Protein AF-0000000080333423 (afdb_homodimer)

Nearest PDB structures (foldseek):
  5wz4-assembly1_B  TM=6.777E-01  e=4.674E-03  Mycobacterium tuberculosis H37Rv
  5wyk-assembly1_U4  TM=6.185E-01  e=6.427E-03  Saccharomyces cerevisiae S288C
  6zqc-assembly1_UX  TM=6.103E-01  e=1.140E-02  Saccharomyces cerevisiae S288C
  4nes-assembly1_A-2  TM=4.088E-01  e=1.354E+00  Methanocaldococcus jannaschii DSM 2661
  4neq-assembly1_A-2  TM=3.600E-01  e=1.270E+00  Methanocaldococcus jannaschii DSM 2661

pLDDT: mean 96.07, std 3.14, range [72.75, 98.81]

Foldseek 3Di:
DEEEEALQLLLCVVVPQPLSVVLLVCLQPPPPRAYEYEPQRLVVNCVVPPPSNVVQVPRPRYHYDYCDDVLVVQQVVDDDRRVSSRLVQQAADPVRNPGHEYEHCCCVVCPPPPHHYDHSHD/DEEEEALQLLLCVVVPQPLSVVLLVCLQPPPPRAYEYEPQRLVVNCVVPPPSNVVQVPRPRYHYDYCDDVLVVQQVVDDDRRVSSRLVQQAADPVRNPGHEYEHQCCVVCPPPPHHYDHSHD

Solvent-accessible surface area (backbone atoms only — not comparable to full-atom values): 12490 Å² total; per-residue (Å²): 90,43,34,32,40,31,29,52,26,50,45,36,39,74,72,61,30,64,57,42,48,50,51,50,51,43,22,56,73,36,87,66,36,42,34,32,35,31,28,50,13,35,24,53,20,18,58,76,42,76,62,42,41,63,53,51,66,68,36,73,49,46,44,75,37,58,36,34,69,74,54,28,61,64,26,28,82,49,91,53,56,32,68,34,44,39,54,59,67,26,46,58,38,92,94,37,68,86,26,27,31,35,32,24,46,53,61,73,78,51,61,94,47,100,64,52,75,43,74,42,52,125,89,46,33,32,40,30,29,52,26,50,43,37,39,74,71,64,30,63,54,42,47,49,52,51,49,43,24,54,73,36,86,66,34,42,35,32,35,31,28,49,12,36,23,52,21,17,58,75,41,79,60,41,40,64,52,51,67,67,36,73,49,46,44,74,37,58,36,34,68,73,55,27,61,64,26,28,81,48,92,50,55,32,68,33,44,39,54,60,66,26,46,58,39,90,94,36,68,87,25,28,33,36,31,23,44,54,60,74,79,49,61,94,49,100,65,52,75,42,73,42,51,125

Structure (mmCIF, N/CA/C/O backbone):
data_AF-0000000080333423-model_v1
#
loop_
_entity.id
_entity.type
_entity.pdbx_description
1 polymer 'Uncharacterized protein'
#
loop_
_atom_site.group_PDB
_atom_site.id
_atom_site.type_symbol
_atom_site.label_atom_id
_atom_site.label_alt_id
_atom_site.label_comp_id
_atom_site.label_asym_id
_atom_site.label_entity_id
_atom_site.label_seq_id
_atom_site.pdbx_PDB_ins_code
_atom_site.Cartn_x
_atom_site.Cartn_y
_atom_site.Cartn_z
_atom_site.occupancy
_atom_site.B_iso_or_equiv
_atom_site.auth_seq_id
_atom_site.auth_comp_id
_atom_site.auth_asym_id
_atom_site.auth_atom_id
_atom_site.pdbx_PDB_model_num
ATOM 1 N N . MET A 1 1 ? -9.273 -23.156 -0.075 1 94.94 1 MET A N 1
ATOM 2 C CA . MET A 1 1 ? -7.867 -22.938 0.233 1 94.94 1 MET A CA 1
ATOM 3 C C . MET A 1 1 ? -7.422 -21.547 -0.206 1 94.94 1 MET A C 1
ATOM 5 O O . MET A 1 1 ? -7.754 -21.094 -1.305 1 94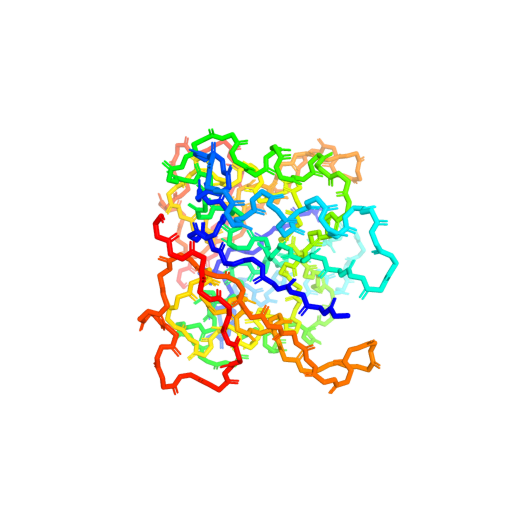.94 1 MET A O 1
ATOM 9 N N . HIS A 1 2 ? -6.863 -20.828 0.657 1 97.62 2 HIS A N 1
ATOM 10 C CA . HIS A 1 2 ? -6.438 -19.453 0.42 1 97.62 2 HIS A CA 1
ATOM 11 C C . HIS A 1 2 ? -4.918 -19.344 0.415 1 97.62 2 HIS A C 1
ATOM 13 O O . HIS A 1 2 ? -4.254 -19.812 1.345 1 97.62 2 HIS A O 1
ATOM 19 N N . PHE A 1 3 ? -4.332 -18.672 -0.651 1 98.44 3 PHE A N 1
ATOM 20 C CA . PHE A 1 3 ? -2.895 -18.469 -0.773 1 98.44 3 PHE A CA 1
ATOM 21 C C . PHE A 1 3 ? -2.562 -17 -1.001 1 98.44 3 PHE A C 1
ATOM 23 O O . PHE A 1 3 ? -3.264 -16.312 -1.742 1 98.44 3 PHE A O 1
ATOM 30 N N . VAL A 1 4 ? -1.514 -16.578 -0.417 1 98.75 4 VAL A N 1
ATOM 31 C CA . VAL A 1 4 ? -0.955 -15.258 -0.67 1 98.75 4 VAL A CA 1
ATOM 32 C C . VAL A 1 4 ? 0.41 -15.391 -1.342 1 98.75 4 VAL A C 1
ATOM 34 O O . VAL A 1 4 ? 1.302 -16.062 -0.819 1 98.75 4 VAL A O 1
ATOM 37 N N . LEU A 1 5 ? 0.541 -14.828 -2.498 1 98.56 5 LEU A N 1
ATOM 38 C CA . LEU A 1 5 ? 1.822 -14.836 -3.197 1 98.56 5 LEU A CA 1
ATOM 39 C C . LEU A 1 5 ? 2.746 -13.75 -2.652 1 98.56 5 LEU A C 1
ATOM 41 O O . LEU A 1 5 ? 2.377 -12.578 -2.621 1 98.56 5 LEU A O 1
ATOM 45 N N . ASP A 1 6 ? 3.928 -14.188 -2.158 1 98.5 6 ASP A N 1
ATOM 46 C CA . ASP A 1 6 ? 4.91 -13.141 -1.886 1 98.5 6 ASP A CA 1
ATOM 47 C C . ASP A 1 6 ? 5.641 -12.727 -3.162 1 98.5 6 ASP A C 1
ATOM 49 O O . ASP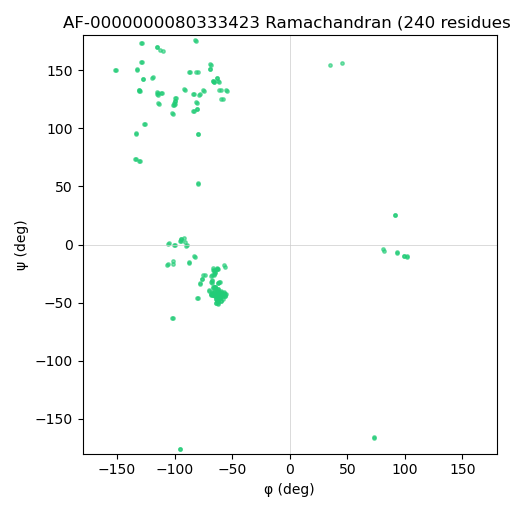 A 1 6 ? 5.387 -13.281 -4.234 1 98.5 6 ASP A O 1
ATOM 53 N N . GLU A 1 7 ? 6.48 -11.727 -3.047 1 98 7 GLU A N 1
ATOM 54 C CA . GLU A 1 7 ? 7.102 -11.148 -4.234 1 98 7 GLU A CA 1
ATOM 55 C C . GLU A 1 7 ? 7.965 -12.172 -4.961 1 98 7 GLU A C 1
ATOM 57 O O . GLU A 1 7 ? 8.055 -12.156 -6.191 1 98 7 GLU A O 1
ATOM 62 N N . THR A 1 8 ? 8.586 -13.086 -4.246 1 97.75 8 THR A N 1
ATOM 63 C CA . THR A 1 8 ? 9.445 -14.07 -4.895 1 97.75 8 THR A CA 1
ATOM 64 C C . THR A 1 8 ? 8.617 -15.062 -5.703 1 97.75 8 THR A C 1
ATOM 66 O O . THR A 1 8 ? 9.031 -15.5 -6.781 1 97.75 8 THR A O 1
ATOM 69 N N . ALA A 1 9 ? 7.492 -15.445 -5.168 1 98.12 9 ALA A N 1
ATOM 70 C CA . ALA A 1 9 ? 6.574 -16.297 -5.914 1 98.12 9 ALA A CA 1
ATOM 71 C C . ALA A 1 9 ? 6.098 -15.617 -7.191 1 98.12 9 ALA A C 1
ATOM 73 O O . ALA A 1 9 ? 5.984 -16.25 -8.242 1 98.12 9 ALA A O 1
ATOM 74 N N . MET A 1 10 ? 5.809 -14.406 -7.105 1 97.56 10 MET A N 1
ATOM 75 C CA . MET A 1 10 ? 5.328 -13.641 -8.258 1 97.56 10 MET A CA 1
ATOM 76 C C . MET A 1 10 ? 6.387 -13.586 -9.352 1 97.56 10 MET A C 1
ATOM 78 O O . MET A 1 10 ? 6.07 -13.758 -10.531 1 97.56 10 MET A O 1
ATOM 82 N N . VAL A 1 11 ? 7.633 -13.344 -8.953 1 97.06 11 VAL A N 1
ATOM 83 C CA . VAL A 1 11 ? 8.734 -13.312 -9.906 1 97.06 11 VAL A CA 1
ATOM 84 C C . VAL A 1 11 ? 8.93 -14.703 -10.516 1 97.06 11 VAL A C 1
ATOM 86 O O . VAL A 1 11 ? 9.094 -14.836 -11.727 1 97.06 11 VAL A O 1
ATOM 89 N N . ALA A 1 12 ? 8.859 -15.688 -9.656 1 96.69 12 ALA A N 1
ATOM 90 C CA . ALA A 1 12 ? 9.023 -17.062 -10.125 1 96.69 12 ALA A CA 1
ATOM 91 C C . ALA A 1 12 ? 7.945 -17.438 -11.141 1 96.69 12 ALA A C 1
ATOM 93 O O . ALA A 1 12 ? 8.234 -18.078 -12.148 1 96.69 12 ALA A O 1
ATOM 94 N N . ALA A 1 13 ? 6.73 -17.094 -10.891 1 95.25 13 ALA A N 1
ATOM 95 C CA . ALA A 1 13 ? 5.633 -17.344 -11.82 1 95.25 13 ALA A CA 1
ATOM 96 C C . ALA A 1 13 ? 5.922 -16.719 -13.18 1 95.25 13 ALA A C 1
ATOM 98 O O . ALA A 1 13 ? 5.699 -17.344 -14.219 1 95.25 13 ALA A O 1
ATOM 99 N N . GLY A 1 14 ? 6.41 -15.508 -13.141 1 92.25 14 GLY A N 1
ATOM 100 C CA . GLY A 1 14 ? 6.738 -14.82 -14.383 1 92.25 14 GLY A CA 1
ATOM 101 C C . GLY A 1 14 ? 7.867 -15.477 -15.148 1 92.25 14 GLY A C 1
ATOM 102 O O . GLY A 1 14 ? 7.98 -15.305 -16.359 1 92.25 14 GLY A O 1
ATOM 103 N N . ARG A 1 15 ? 8.711 -16.234 -14.461 1 93.06 15 ARG A N 1
ATOM 104 C CA . ARG A 1 15 ? 9.859 -16.891 -15.086 1 93.06 15 ARG A CA 1
ATOM 105 C C . ARG A 1 15 ? 9.523 -18.328 -15.477 1 93.06 15 ARG A C 1
ATOM 107 O O . ARG A 1 15 ? 10.406 -19.078 -15.883 1 93.06 15 ARG A O 1
ATOM 114 N N . GLY A 1 16 ? 8.312 -18.688 -15.266 1 91.94 16 GLY A N 1
ATOM 115 C CA . GLY A 1 16 ? 7.879 -20 -15.727 1 91.94 16 GLY A CA 1
ATOM 116 C C . GLY A 1 16 ? 8.055 -21.078 -14.688 1 91.94 16 GLY A C 1
ATOM 117 O O . GLY A 1 16 ? 8.281 -22.25 -15.031 1 91.94 16 GLY A O 1
ATOM 118 N N . ASN A 1 17 ? 8.055 -20.719 -13.438 1 95.75 17 ASN A N 1
ATOM 119 C CA . ASN A 1 17 ? 8.102 -21.719 -12.375 1 95.75 17 ASN A CA 1
ATOM 120 C C . ASN A 1 17 ? 6.914 -22.672 -12.445 1 95.75 17 ASN A C 1
ATOM 122 O O . ASN A 1 17 ? 5.762 -22.234 -12.406 1 95.75 17 ASN A O 1
ATOM 126 N N . VAL A 1 18 ? 7.168 -23.875 -12.492 1 95.69 18 VAL A N 1
ATOM 127 C CA . VAL A 1 18 ? 6.148 -24.891 -12.781 1 95.69 18 VAL A CA 1
ATOM 128 C C . VAL A 1 18 ? 5.16 -24.969 -11.617 1 95.69 18 VAL A C 1
ATOM 130 O O . VAL A 1 18 ? 3.945 -25.016 -11.836 1 95.69 18 VAL A O 1
ATOM 133 N N . LEU A 1 19 ? 5.676 -24.938 -10.414 1 96.44 19 LEU A N 1
ATOM 134 C CA . LEU A 1 19 ? 4.801 -25.047 -9.25 1 96.44 19 LEU A CA 1
ATOM 135 C C . LEU A 1 19 ? 3.906 -23.828 -9.125 1 96.44 19 LEU A C 1
ATOM 137 O O . LEU A 1 19 ? 2.723 -23.938 -8.797 1 96.44 19 LEU A O 1
ATOM 141 N N . ALA A 1 20 ? 4.473 -22.688 -9.367 1 96.19 20 ALA A N 1
ATOM 142 C CA . ALA A 1 20 ? 3.672 -21.469 -9.367 1 96.19 20 ALA A CA 1
ATOM 143 C C . ALA A 1 20 ? 2.592 -21.516 -10.445 1 96.19 20 ALA A C 1
ATOM 145 O O . ALA A 1 20 ? 1.441 -21.156 -10.195 1 96.19 20 ALA A O 1
ATOM 146 N N . SER A 1 21 ? 2.955 -21.969 -11.633 1 94.44 21 SER A N 1
ATOM 147 C CA . SER A 1 21 ? 2.012 -22.094 -12.734 1 94.44 21 SER A CA 1
ATOM 148 C C . SER A 1 21 ? 0.872 -23.047 -12.391 1 94.44 21 SER A C 1
ATOM 150 O O . SER A 1 21 ? -0.289 -22.766 -12.703 1 94.44 21 SER A O 1
ATOM 152 N N . ARG A 1 22 ? 1.188 -24.109 -11.836 1 95.31 22 ARG A N 1
ATOM 153 C CA . ARG A 1 22 ? 0.174 -25.078 -11.422 1 95.31 22 ARG A CA 1
ATOM 154 C C . ARG A 1 22 ? -0.768 -24.469 -10.383 1 95.31 22 ARG A C 1
ATOM 156 O O . ARG A 1 22 ? -1.982 -24.672 -10.453 1 95.31 22 ARG A O 1
ATOM 163 N N . LEU A 1 23 ? -0.212 -23.781 -9.406 1 96.25 23 LEU A N 1
ATOM 164 C CA . LEU A 1 23 ? -1.018 -23.125 -8.383 1 96.25 23 LEU A CA 1
ATOM 165 C C . LEU A 1 23 ? -1.992 -22.141 -9.008 1 96.25 23 LEU A C 1
ATOM 167 O O . LEU A 1 23 ? -3.178 -22.125 -8.664 1 96.25 23 LEU A O 1
ATOM 171 N N . ILE A 1 24 ? -1.53 -21.312 -9.93 1 95.5 24 ILE A N 1
ATOM 172 C CA . ILE A 1 24 ? -2.344 -20.312 -10.617 1 95.5 24 ILE A CA 1
ATOM 173 C C . ILE A 1 24 ? -3.439 -21.016 -11.422 1 95.5 24 ILE A C 1
ATOM 175 O O . ILE A 1 24 ? -4.598 -20.594 -11.398 1 95.5 24 ILE A O 1
ATOM 179 N N . HIS A 1 25 ? -3.078 -22.062 -12.109 1 94.62 25 HIS A N 1
ATOM 180 C CA . HIS A 1 25 ? -4.047 -22.828 -12.883 1 94.62 25 HIS A CA 1
ATOM 181 C C . HIS A 1 25 ? -5.137 -23.406 -11.984 1 94.62 25 HIS A C 1
ATOM 183 O O . HIS A 1 25 ? -6.324 -23.328 -12.32 1 94.62 25 HIS A O 1
ATOM 189 N N . ARG A 1 26 ? -4.703 -23.969 -10.875 1 95.75 26 ARG A N 1
ATOM 190 C CA . ARG A 1 26 ? -5.652 -24.562 -9.945 1 95.75 26 ARG A CA 1
ATOM 191 C C . ARG A 1 26 ? -6.617 -23.516 -9.398 1 95.75 26 ARG A C 1
ATOM 193 O O . ARG A 1 26 ? -7.828 -23.75 -9.344 1 95.75 26 ARG A O 1
ATOM 200 N N . ALA A 1 27 ? -6.086 -22.375 -9.039 1 94.94 27 ALA A N 1
ATOM 201 C CA . ALA A 1 27 ? -6.918 -21.297 -8.508 1 94.94 27 ALA A CA 1
ATOM 202 C C . ALA A 1 27 ? -7.953 -20.859 -9.539 1 94.94 27 ALA A C 1
ATOM 204 O O . ALA A 1 27 ? -9.055 -20.438 -9.18 1 94.94 27 ALA A O 1
ATOM 205 N N . HIS A 1 28 ? -7.598 -20.938 -10.766 1 93.19 28 HIS A N 1
ATOM 206 C CA 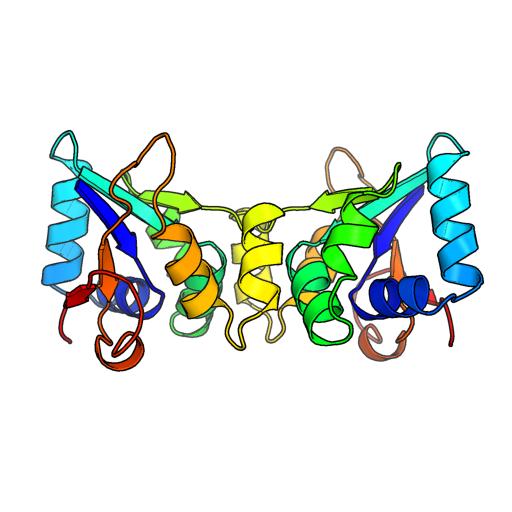. HIS A 1 28 ? -8.484 -20.531 -11.844 1 93.19 28 HIS A CA 1
ATOM 207 C C . HIS A 1 28 ? -9.547 -21.594 -12.125 1 93.19 28 HIS A C 1
ATOM 209 O O . HIS A 1 28 ? -10.688 -21.25 -12.445 1 93.19 28 HIS A O 1
ATOM 215 N N . SER A 1 29 ? -9.234 -22.812 -11.961 1 94.44 29 SER A N 1
ATOM 216 C CA . SER A 1 29 ? -10.07 -23.891 -12.492 1 94.44 29 SER A CA 1
ATOM 217 C C . SER A 1 29 ? -10.828 -24.594 -11.375 1 94.44 29 SER A C 1
ATOM 219 O O . SER A 1 29 ? -11.789 -25.328 -11.633 1 94.44 29 SER A O 1
ATOM 221 N N . GLU A 1 30 ? -10.398 -24.406 -10.211 1 94.81 30 GLU A N 1
ATOM 222 C CA . GLU A 1 30 ? -11.008 -25.141 -9.102 1 94.81 30 GLU A CA 1
ATOM 223 C C . GLU A 1 30 ? -11.703 -24.188 -8.133 1 94.81 30 GLU A C 1
ATOM 225 O O . GLU A 1 30 ? -11.094 -23.234 -7.645 1 94.81 30 GLU A O 1
ATOM 230 N N . VAL A 1 31 ? -12.906 -24.5 -7.84 1 93.25 31 VAL A N 1
ATOM 231 C CA . VAL A 1 31 ? -13.672 -23.719 -6.875 1 93.25 31 VAL A CA 1
ATOM 232 C C . VAL A 1 31 ? -13.055 -23.875 -5.484 1 93.25 31 VAL A C 1
ATOM 234 O O . VAL A 1 31 ? -12.617 -24.969 -5.105 1 93.25 31 VAL A O 1
ATOM 237 N N . GLY A 1 32 ? -13.039 -22.812 -4.785 1 94.31 32 GLY A N 1
ATOM 238 C CA . GLY A 1 32 ? -12.57 -22.891 -3.406 1 94.31 32 GLY A CA 1
ATOM 239 C C . GLY A 1 32 ? -11.094 -22.594 -3.262 1 94.31 32 GLY A C 1
ATOM 240 O O . GLY A 1 32 ? -10.562 -22.562 -2.146 1 94.31 32 GLY A O 1
ATOM 241 N N . TRP A 1 33 ? -10.438 -22.453 -4.406 1 95.44 33 TRP A N 1
ATOM 242 C CA . TRP A 1 33 ? -9.047 -22.031 -4.398 1 95.44 33 TRP A CA 1
ATOM 243 C C . TRP A 1 33 ? -8.93 -20.531 -4.695 1 95.44 33 TRP A C 1
ATOM 245 O O . TRP A 1 33 ? -9.406 -20.062 -5.73 1 95.44 33 TRP A O 1
ATOM 255 N N . PHE A 1 34 ? -8.25 -19.797 -3.814 1 96.94 34 PHE A N 1
ATOM 256 C CA . PHE A 1 34 ? -8.164 -18.344 -3.951 1 96.94 34 PHE A CA 1
ATOM 257 C C . PHE A 1 34 ? -6.719 -17.875 -3.838 1 96.94 34 PHE A C 1
ATOM 259 O O . PHE A 1 34 ? -5.996 -18.281 -2.932 1 96.94 34 PHE A O 1
ATOM 266 N N . LEU A 1 35 ? -6.301 -17.016 -4.781 1 97.88 35 LEU A N 1
ATOM 267 C CA . LEU A 1 35 ? -4.961 -16.453 -4.805 1 97.88 35 LEU A CA 1
ATOM 268 C C . LEU A 1 35 ? -5.008 -14.945 -4.574 1 97.88 35 LEU A C 1
ATOM 270 O O . LEU A 1 35 ? -5.789 -14.234 -5.215 1 97.88 35 LEU A O 1
ATOM 274 N N . TYR A 1 36 ? -4.184 -14.562 -3.67 1 98.31 36 TYR A N 1
ATOM 275 C CA . TYR A 1 36 ? -4.113 -13.141 -3.34 1 98.31 36 TYR A CA 1
ATOM 276 C C . TYR A 1 36 ? -2.719 -12.594 -3.613 1 98.31 36 TYR A C 1
ATOM 278 O O . TYR A 1 36 ? -1.719 -13.281 -3.418 1 98.31 36 TYR A O 1
ATOM 286 N N . ALA A 1 37 ? -2.668 -11.391 -4.062 1 98.69 37 ALA A N 1
ATOM 287 C CA . ALA A 1 37 ? -1.426 -10.664 -4.32 1 98.69 37 ALA A CA 1
ATOM 288 C C . ALA A 1 37 ? -1.413 -9.32 -3.596 1 98.69 37 ALA A C 1
ATOM 290 O O . ALA A 1 37 ? -2.014 -8.352 -4.066 1 98.69 37 ALA A O 1
ATOM 291 N N . PRO A 1 38 ? -0.665 -9.25 -2.486 1 98.75 38 PRO A N 1
ATOM 292 C CA . PRO A 1 38 ? -0.569 -7.961 -1.8 1 98.75 38 PRO A CA 1
ATOM 293 C C . PRO A 1 38 ? 0.101 -6.887 -2.656 1 98.75 38 PRO A C 1
ATOM 295 O O . PRO A 1 38 ? 1.084 -7.168 -3.346 1 98.75 38 PRO A O 1
ATOM 298 N N . ALA A 1 39 ? -0.329 -5.703 -2.572 1 98.75 39 ALA A N 1
ATOM 299 C CA . ALA A 1 39 ? 0.121 -4.605 -3.422 1 98.75 39 ALA A CA 1
ATOM 300 C C . ALA A 1 39 ? 1.611 -4.336 -3.229 1 98.75 39 ALA A C 1
ATOM 302 O O . ALA A 1 39 ? 2.336 -4.094 -4.195 1 98.75 39 ALA A O 1
ATOM 303 N N . CYS A 1 40 ? 2.104 -4.379 -1.982 1 98.62 40 CYS A N 1
ATOM 304 C CA . CYS A 1 40 ? 3.52 -4.125 -1.738 1 98.62 40 CYS A CA 1
ATOM 305 C C . CYS A 1 40 ? 4.387 -5.203 -2.377 1 98.62 40 CYS A C 1
ATOM 307 O O . CYS A 1 40 ? 5.484 -4.918 -2.859 1 98.62 40 CYS A O 1
ATOM 309 N N . ALA A 1 41 ? 3.891 -6.434 -2.334 1 98.44 41 ALA A N 1
ATOM 310 C CA . ALA A 1 41 ? 4.613 -7.527 -2.98 1 98.44 41 ALA A CA 1
ATOM 311 C C . ALA A 1 41 ? 4.629 -7.355 -4.496 1 98.44 41 ALA A C 1
ATOM 313 O O . ALA A 1 41 ? 5.625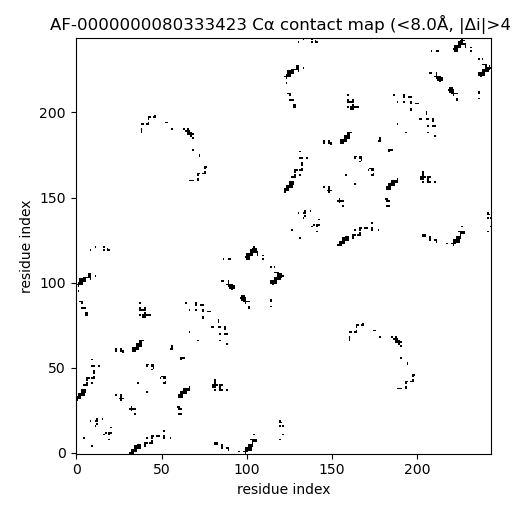 -7.668 -5.152 1 98.44 41 ALA A O 1
ATOM 314 N N . LEU A 1 42 ? 3.521 -6.859 -5.059 1 98.38 42 LEU A N 1
ATOM 315 C CA . LEU A 1 42 ? 3.451 -6.59 -6.488 1 98.38 42 LEU A CA 1
ATOM 316 C C . LEU A 1 42 ? 4.473 -5.531 -6.895 1 98.38 42 LEU A C 1
ATOM 318 O O . LEU A 1 42 ? 5.152 -5.68 -7.91 1 98.38 42 LEU A O 1
ATOM 322 N N . VAL A 1 43 ? 4.621 -4.461 -6.105 1 98.44 43 VAL A N 1
ATOM 323 C CA . VAL A 1 43 ? 5.578 -3.395 -6.379 1 98.44 43 VAL A CA 1
ATOM 324 C C . VAL A 1 43 ? 6.996 -3.963 -6.414 1 98.44 43 VAL A C 1
ATOM 326 O O . VAL A 1 43 ? 7.746 -3.723 -7.359 1 98.44 43 VAL A O 1
ATOM 329 N N . GLU A 1 44 ? 7.305 -4.742 -5.395 1 98.06 44 GLU A N 1
ATOM 330 C CA . GLU A 1 44 ? 8.656 -5.281 -5.309 1 98.06 44 GLU A CA 1
ATOM 331 C C . GLU A 1 44 ? 8.922 -6.293 -6.422 1 98.06 44 GLU A C 1
ATOM 333 O O . GLU A 1 44 ? 10.016 -6.336 -6.98 1 98.06 44 GLU A O 1
ATOM 338 N N . ALA A 1 45 ? 7.973 -7.129 -6.668 1 97.88 45 ALA A N 1
ATOM 339 C CA . ALA A 1 45 ? 8.125 -8.062 -7.777 1 97.88 45 ALA A CA 1
ATOM 340 C C . ALA A 1 45 ? 8.398 -7.328 -9.086 1 97.88 45 ALA A C 1
ATOM 342 O O . ALA A 1 45 ? 9.258 -7.738 -9.875 1 97.88 45 ALA A O 1
ATOM 343 N N . ASP A 1 46 ? 7.691 -6.238 -9.352 1 98 46 ASP A N 1
ATOM 344 C CA . ASP A 1 46 ? 7.832 -5.473 -10.578 1 98 46 ASP A CA 1
ATOM 345 C C . ASP A 1 46 ? 9.195 -4.777 -10.641 1 98 46 ASP A C 1
ATOM 347 O O . ASP A 1 46 ? 9.766 -4.621 -11.719 1 98 46 ASP A O 1
ATOM 351 N N . ARG A 1 47 ? 9.648 -4.414 -9.453 1 97.12 47 ARG A N 1
ATOM 352 C CA . ARG A 1 47 ? 10.969 -3.807 -9.406 1 97.12 47 ARG A CA 1
ATOM 353 C C . ARG A 1 47 ? 12.055 -4.82 -9.773 1 97.12 47 ARG A C 1
ATOM 355 O O . ARG A 1 47 ? 13.086 -4.457 -10.344 1 97.12 47 ARG A O 1
ATOM 362 N N . ILE A 1 48 ? 11.867 -6.02 -9.5 1 95.81 48 ILE A N 1
ATOM 363 C CA . ILE A 1 48 ? 12.797 -7.09 -9.828 1 95.81 48 ILE A CA 1
ATOM 364 C C . ILE A 1 48 ? 12.633 -7.492 -11.289 1 95.81 48 ILE A C 1
ATOM 366 O O . ILE A 1 48 ? 13.617 -7.652 -12.016 1 95.81 48 ILE A O 1
ATOM 370 N N . ARG A 1 49 ? 11.391 -7.648 -11.703 1 95.12 49 ARG A N 1
ATOM 371 C CA . ARG A 1 49 ? 11.039 -8.039 -13.07 1 95.12 49 ARG A CA 1
ATOM 372 C C . ARG A 1 49 ? 9.922 -7.16 -13.617 1 95.12 49 ARG A C 1
ATOM 374 O O . ARG A 1 49 ? 8.742 -7.465 -13.438 1 95.12 49 ARG A O 1
ATOM 381 N N . PRO A 1 50 ? 10.312 -6.113 -14.352 1 94.06 50 PRO A N 1
ATOM 382 C CA . PRO A 1 50 ? 9.328 -5.156 -14.852 1 94.06 50 PRO A CA 1
ATOM 383 C C . PRO A 1 50 ? 8.219 -5.82 -15.672 1 94.06 50 PRO A C 1
ATOM 385 O O . PRO A 1 50 ? 8.5 -6.688 -16.5 1 94.06 50 PRO A O 1
ATOM 388 N N . GLY A 1 51 ? 6.984 -5.469 -15.391 1 94.38 51 GLY A N 1
ATOM 389 C CA . GLY A 1 51 ? 5.832 -6.012 -16.094 1 94.38 51 GLY A CA 1
ATOM 390 C C . GLY A 1 51 ? 5.113 -7.094 -15.312 1 94.38 51 GLY A C 1
ATOM 391 O O . GLY A 1 51 ? 4 -7.488 -15.672 1 94.38 51 GLY A O 1
ATOM 392 N N . SER A 1 52 ? 5.668 -7.602 -14.195 1 94.81 52 SER A N 1
ATOM 393 C CA . SER A 1 52 ? 5.102 -8.68 -13.383 1 94.81 52 SER A CA 1
ATOM 394 C C . SER A 1 52 ? 3.762 -8.273 -12.781 1 94.81 52 SER A C 1
ATOM 396 O O . SER A 1 52 ? 2.826 -9.07 -12.742 1 94.81 52 SER A O 1
ATOM 398 N N . ALA A 1 53 ? 3.676 -7.074 -12.297 1 96.38 53 ALA A N 1
ATOM 399 C CA . ALA A 1 53 ? 2.465 -6.613 -11.625 1 96.38 53 ALA A CA 1
ATOM 400 C C . ALA A 1 53 ? 1.276 -6.602 -12.578 1 96.38 53 ALA A C 1
ATOM 402 O O . ALA A 1 53 ? 0.215 -7.148 -12.266 1 96.38 53 ALA A O 1
ATOM 403 N N . GLU A 1 54 ? 1.46 -6.012 -13.797 1 96 54 GLU A N 1
ATOM 404 C CA . GLU A 1 54 ? 0.393 -5.965 -14.789 1 96 54 GLU A CA 1
ATOM 405 C C . GLU A 1 54 ? -0.016 -7.367 -15.227 1 96 54 GLU A C 1
ATOM 407 O O . GLU A 1 54 ? -1.205 -7.656 -15.375 1 96 54 GLU A O 1
ATOM 412 N N . ARG A 1 55 ? 0.957 -8.133 -15.406 1 95.94 55 ARG A N 1
ATOM 413 C CA . ARG A 1 55 ? 0.675 -9.5 -15.844 1 95.94 55 ARG A CA 1
ATOM 414 C C . ARG A 1 55 ? -0.151 -10.242 -14.797 1 95.94 55 ARG A C 1
ATOM 416 O O . ARG A 1 55 ? -1.172 -10.852 -15.133 1 95.94 55 ARG A O 1
ATOM 423 N N . LEU A 1 56 ? 0.269 -10.227 -13.578 1 95.81 56 LEU A N 1
ATOM 424 C CA . LEU A 1 56 ? -0.41 -10.945 -12.508 1 95.81 56 LEU A CA 1
ATOM 425 C C . LEU A 1 56 ? -1.816 -10.398 -12.289 1 95.81 56 LEU A C 1
ATOM 427 O O . LEU A 1 56 ? -2.76 -11.164 -12.078 1 95.81 56 LEU A O 1
ATOM 431 N N . ALA A 1 57 ? -1.939 -9.094 -12.367 1 95.12 57 ALA A N 1
ATOM 432 C CA . ALA A 1 57 ? -3.234 -8.453 -12.148 1 95.12 57 ALA A CA 1
ATOM 433 C C . ALA A 1 57 ? -4.227 -8.836 -13.242 1 95.12 57 ALA A C 1
ATOM 435 O O . ALA A 1 57 ? -5.441 -8.75 -13.047 1 95.12 57 ALA A O 1
ATOM 436 N N . ALA A 1 58 ? -3.734 -9.258 -14.367 1 94.56 58 ALA A N 1
ATOM 437 C CA . ALA A 1 58 ? -4.578 -9.602 -15.508 1 94.56 58 ALA A CA 1
ATOM 438 C C . ALA A 1 58 ? -5.031 -11.055 -15.438 1 94.56 58 ALA A C 1
ATOM 440 O O . ALA A 1 58 ? -5.93 -11.469 -16.172 1 94.56 58 ALA A O 1
ATOM 441 N N . LEU A 1 59 ? -4.379 -11.797 -14.609 1 93.5 59 LEU A N 1
ATOM 442 C CA . LEU A 1 59 ? -4.719 -13.211 -14.508 1 93.5 59 LEU A CA 1
ATOM 443 C C . LEU A 1 59 ? -6.023 -13.398 -13.742 1 93.5 59 LEU A C 1
ATOM 445 O O . LEU A 1 59 ? -6.219 -12.805 -12.68 1 93.5 59 LEU A O 1
ATOM 449 N N . PRO A 1 60 ? -6.805 -14.258 -14.43 1 89.88 60 PRO A N 1
ATOM 450 C CA . PRO A 1 60 ? -8.031 -14.555 -13.695 1 89.88 60 PRO A CA 1
ATOM 451 C C . PRO A 1 60 ? -7.777 -15.344 -12.406 1 89.88 60 PRO A C 1
ATOM 453 O O . PRO A 1 60 ? -6.812 -16.109 -12.336 1 89.88 60 PRO A O 1
ATOM 456 N N . GLY A 1 61 ? -8.422 -15.086 -11.367 1 90.06 61 GLY A N 1
ATOM 457 C CA . GLY A 1 61 ? -8.32 -15.859 -10.141 1 90.06 61 GLY A CA 1
ATOM 458 C C . GLY A 1 61 ? -7.406 -15.219 -9.109 1 90.06 61 GLY A C 1
ATOM 459 O O . GLY A 1 61 ? -7.258 -15.734 -8 1 90.06 61 GLY A O 1
ATOM 460 N N . ILE A 1 62 ? -6.691 -14.172 -9.562 1 95.69 62 ILE A N 1
ATOM 461 C CA . ILE A 1 62 ? -5.824 -13.484 -8.609 1 95.69 62 ILE A CA 1
ATOM 462 C C . ILE A 1 62 ? -6.512 -12.219 -8.117 1 95.69 62 ILE A C 1
ATOM 464 O O . ILE A 1 62 ? -6.957 -11.391 -8.914 1 95.69 62 ILE A O 1
ATOM 468 N N . THR A 1 63 ? -6.684 -12.078 -6.855 1 97.12 63 THR A N 1
ATOM 469 C CA . THR A 1 63 ? -7.223 -10.875 -6.23 1 97.12 63 THR A CA 1
ATOM 470 C C . THR A 1 63 ? -6.102 -10.023 -5.637 1 97.12 63 THR A C 1
ATOM 472 O O . THR A 1 63 ? -5.363 -10.484 -4.766 1 97.12 63 THR A O 1
ATOM 475 N N . VAL A 1 64 ? -5.949 -8.859 -6.066 1 98 64 VAL A N 1
ATOM 476 C CA . VAL A 1 64 ? -4.965 -7.934 -5.52 1 98 64 VAL A CA 1
ATOM 477 C C . VAL A 1 64 ? -5.484 -7.344 -4.211 1 98 64 VAL A C 1
ATOM 479 O O . VAL A 1 64 ? -6.621 -6.871 -4.145 1 98 64 VAL A O 1
ATOM 482 N N . LEU A 1 65 ? -4.691 -7.391 -3.186 1 98.31 65 LEU A N 1
ATOM 483 C CA . LEU A 1 65 ? -5.035 -6.809 -1.893 1 98.31 65 LEU A CA 1
ATOM 484 C C . LEU A 1 65 ? -4.359 -5.453 -1.71 1 98.31 65 LEU A C 1
ATOM 486 O O . LEU A 1 65 ? -3.131 -5.363 -1.711 1 98.31 65 LEU A O 1
ATOM 490 N N . ASP A 1 66 ? -5.164 -4.438 -1.499 1 98.56 66 ASP A N 1
ATOM 491 C CA . ASP A 1 66 ? -4.645 -3.088 -1.302 1 98.56 66 ASP A CA 1
ATOM 492 C C . ASP A 1 66 ? -3.916 -2.969 0.036 1 98.56 66 ASP A C 1
ATOM 494 O O . ASP A 1 66 ? -4.188 -3.73 0.966 1 98.56 66 ASP A O 1
ATOM 498 N N . LEU A 1 67 ? -2.939 -2.061 0.057 1 98.56 67 LEU A N 1
ATOM 499 C CA . LEU A 1 67 ? -2.475 -1.589 1.356 1 98.56 67 LEU A CA 1
ATOM 500 C C . LEU A 1 67 ? -3.42 -0.533 1.92 1 98.56 67 LEU A C 1
ATOM 502 O O . LEU A 1 67 ? -3.303 0.65 1.59 1 98.56 67 LEU A O 1
ATOM 506 N N . ASP A 1 68 ? -4.336 -0.952 2.73 1 97.75 68 ASP A N 1
ATOM 507 C CA . ASP A 1 68 ? -5.277 -0.062 3.398 1 97.75 68 ASP A CA 1
ATOM 508 C C . ASP A 1 68 ? -4.793 0.305 4.797 1 97.75 68 ASP A C 1
ATOM 510 O O . ASP A 1 68 ? -3.684 -0.064 5.191 1 97.75 68 ASP A O 1
ATOM 514 N N . LEU A 1 69 ? -5.605 1.039 5.516 1 96.69 69 LEU A N 1
ATOM 515 C CA . LEU A 1 69 ? -5.18 1.577 6.801 1 96.69 69 LEU A CA 1
ATOM 516 C C . LEU A 1 69 ? -4.855 0.454 7.781 1 96.69 69 LEU A C 1
ATOM 518 O O . LEU A 1 69 ? -3.793 0.455 8.406 1 96.69 69 LEU A O 1
ATOM 522 N N . PRO A 1 70 ? -5.754 -0.583 7.949 1 96.12 70 PRO A N 1
ATOM 523 C CA . PRO A 1 70 ? -5.41 -1.661 8.883 1 96.12 70 PRO A CA 1
ATOM 524 C C . PRO A 1 70 ? -4.09 -2.342 8.531 1 96.12 70 PRO A C 1
ATOM 526 O O . PRO A 1 70 ? -3.279 -2.623 9.414 1 96.12 70 PRO A O 1
ATOM 529 N N . ALA A 1 71 ? -3.857 -2.582 7.254 1 97.69 71 ALA A N 1
ATOM 530 C CA . ALA A 1 71 ? -2.604 -3.195 6.824 1 97.69 71 ALA A CA 1
ATOM 531 C C . ALA A 1 71 ? -1.421 -2.264 7.078 1 97.69 71 ALA A C 1
ATOM 533 O O . ALA A 1 71 ? -0.367 -2.701 7.543 1 97.69 71 ALA A O 1
ATOM 534 N N . ALA A 1 72 ? -1.565 -0.975 6.766 1 97.88 72 ALA A N 1
ATOM 535 C CA . ALA A 1 72 ? -0.512 0.013 6.984 1 97.88 72 ALA A CA 1
ATOM 536 C C . ALA A 1 72 ? -0.097 0.055 8.453 1 97.88 72 ALA A C 1
ATOM 538 O O . ALA A 1 72 ? 1.095 0.086 8.766 1 97.88 72 ALA A O 1
ATOM 539 N N . LEU A 1 73 ? -1.078 0.017 9.359 1 96.19 73 LEU A N 1
ATOM 540 C CA . LEU A 1 73 ? -0.799 0.066 10.789 1 96.19 73 LEU A CA 1
ATOM 541 C C . LEU A 1 73 ? -0.051 -1.184 11.242 1 96.19 73 LEU A C 1
ATOM 543 O O . LEU A 1 73 ? 0.894 -1.096 12.031 1 96.19 73 LEU A O 1
ATOM 547 N N . ALA A 1 74 ? -0.448 -2.293 10.734 1 95 74 ALA A N 1
ATOM 548 C CA . ALA A 1 74 ? 0.193 -3.559 11.078 1 95 74 ALA A CA 1
ATOM 549 C C . ALA A 1 74 ? 1.635 -3.6 10.578 1 95 74 ALA A C 1
ATOM 551 O O . ALA A 1 74 ? 2.525 -4.094 11.273 1 95 74 ALA A O 1
ATOM 552 N N . MET A 1 75 ? 1.833 -3.014 9.414 1 94.88 75 MET A N 1
ATOM 553 C CA . MET A 1 75 ? 3.145 -3.059 8.773 1 94.88 75 MET A CA 1
ATOM 554 C C . MET A 1 75 ? 4.109 -2.086 9.438 1 94.88 75 MET A C 1
ATOM 556 O O . MET A 1 75 ? 5.324 -2.283 9.398 1 94.88 75 MET A O 1
ATOM 560 N N . ALA A 1 76 ? 3.611 -1.042 9.953 1 94.44 76 ALA A N 1
ATOM 561 C CA . ALA A 1 76 ? 4.461 0.004 10.516 1 94.44 76 ALA A CA 1
ATOM 562 C C . ALA A 1 76 ? 5.367 -0.555 11.609 1 94.44 76 ALA A C 1
ATOM 564 O O . ALA A 1 76 ? 6.418 0.016 11.906 1 94.44 76 ALA A O 1
ATOM 565 N N . ARG A 1 77 ? 5.113 -1.676 12.172 1 91.12 77 ARG A N 1
ATOM 566 C CA . ARG A 1 77 ? 5.883 -2.295 13.25 1 91.12 77 ARG A CA 1
ATOM 567 C C . ARG A 1 77 ? 6.98 -3.191 12.688 1 91.12 77 ARG A C 1
ATOM 569 O O . ARG A 1 77 ? 7.793 -3.732 13.438 1 91.12 77 ARG A O 1
ATOM 576 N N . GLU A 1 78 ? 7.027 -3.271 11.367 1 91.19 78 GLU A N 1
ATOM 577 C CA . GLU A 1 78 ? 7.984 -4.145 10.695 1 91.19 78 GLU A CA 1
ATOM 578 C C . GLU A 1 78 ? 8.984 -3.336 9.867 1 91.19 78 GLU A C 1
ATOM 580 O O . GLU A 1 78 ? 8.812 -2.131 9.688 1 91.19 78 GLU A O 1
ATOM 585 N N . THR A 1 79 ? 10 -4.004 9.391 1 89.38 79 THR A N 1
ATOM 586 C CA . THR A 1 79 ? 11.07 -3.287 8.711 1 89.38 79 THR A CA 1
ATOM 587 C C . THR A 1 79 ? 10.93 -3.412 7.195 1 89.38 79 THR A C 1
ATOM 589 O O . THR A 1 79 ? 11.5 -2.619 6.445 1 89.38 79 THR A O 1
ATOM 592 N N . SER A 1 80 ? 10.172 -4.328 6.734 1 94.56 80 SER A N 1
ATOM 593 C CA . SER A 1 80 ? 10.062 -4.59 5.301 1 94.56 80 SER A CA 1
ATOM 594 C C . SER A 1 80 ? 8.695 -4.176 4.766 1 94.56 80 SER A C 1
ATOM 596 O O . SER A 1 80 ? 7.809 -3.809 5.539 1 94.56 80 SER A O 1
ATOM 598 N N . TRP A 1 81 ? 8.625 -4.125 3.469 1 97.38 81 TRP A N 1
ATOM 599 C CA . TRP A 1 81 ? 7.348 -3.797 2.85 1 97.38 81 TRP A CA 1
ATOM 600 C C . TRP A 1 81 ? 6.656 -5.051 2.328 1 97.38 81 TRP A C 1
ATOM 602 O O . TRP A 1 81 ? 5.672 -5.516 2.908 1 97.38 81 TRP A O 1
ATOM 612 N N . ALA A 1 82 ? 7.242 -5.738 1.369 1 97.62 82 ALA A N 1
ATOM 613 C CA . ALA A 1 82 ? 6.609 -6.887 0.726 1 97.62 82 ALA A CA 1
ATOM 614 C C . ALA A 1 82 ? 6.391 -8.023 1.722 1 97.62 82 ALA A C 1
ATOM 616 O O 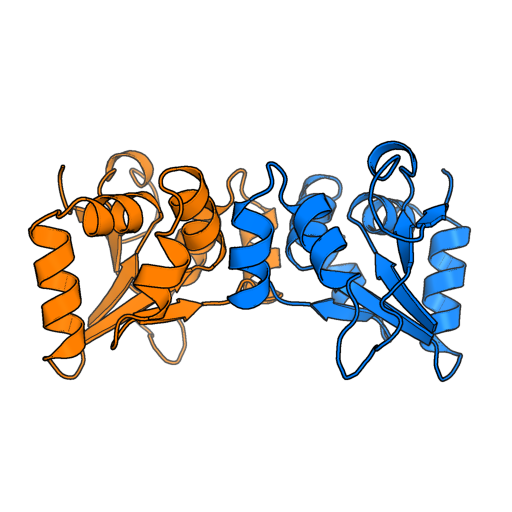. ALA A 1 82 ? 5.266 -8.492 1.897 1 97.62 82 ALA A O 1
ATOM 617 N N . PRO A 1 83 ? 7.434 -8.422 2.488 1 97.56 83 PRO A N 1
ATOM 618 C CA . PRO A 1 83 ? 7.195 -9.484 3.469 1 97.56 83 PRO A CA 1
ATOM 619 C C . PRO A 1 83 ? 6.18 -9.086 4.539 1 97.56 83 PRO A C 1
ATOM 621 O O . PRO A 1 83 ? 5.355 -9.906 4.949 1 97.56 83 PRO A O 1
ATOM 624 N N . ALA A 1 84 ? 6.219 -7.863 4.961 1 97.75 84 ALA A N 1
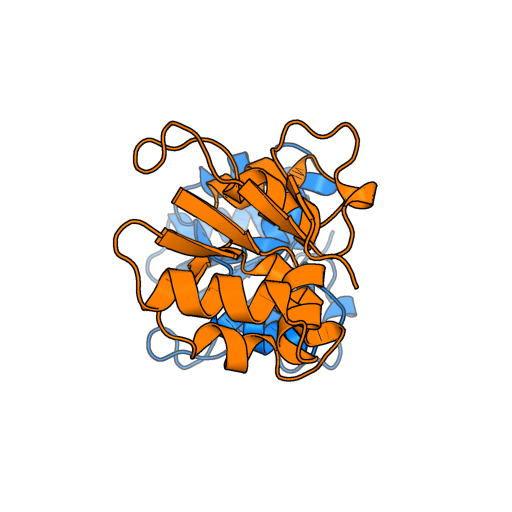ATOM 625 C CA . ALA A 1 84 ? 5.301 -7.391 5.996 1 97.75 84 ALA A CA 1
ATOM 626 C C . ALA A 1 84 ? 3.857 -7.434 5.512 1 97.75 84 ALA A C 1
ATOM 628 O O . ALA A 1 84 ? 2.967 -7.891 6.23 1 97.75 84 ALA A O 1
ATOM 629 N N . HIS A 1 85 ? 3.619 -6.918 4.285 1 98.75 85 HIS A N 1
ATOM 630 C CA . HIS A 1 85 ? 2.262 -6.934 3.752 1 98.75 85 HIS A CA 1
ATOM 631 C C . HIS A 1 85 ? 1.771 -8.359 3.525 1 98.75 85 HIS A C 1
ATOM 633 O O . HIS A 1 85 ? 0.601 -8.664 3.766 1 98.75 85 HIS A O 1
ATOM 639 N N . THR A 1 86 ? 2.674 -9.172 3.121 1 98.69 86 THR A N 1
ATOM 640 C CA . THR A 1 86 ? 2.336 -10.578 2.898 1 98.69 86 THR A CA 1
ATOM 641 C C . THR A 1 86 ? 1.949 -11.258 4.211 1 98.69 86 THR A C 1
ATOM 643 O O . THR A 1 86 ? 0.949 -11.977 4.27 1 98.69 86 THR A O 1
ATOM 646 N N . ARG A 1 87 ? 2.707 -10.992 5.203 1 98.06 87 ARG A N 1
ATOM 647 C CA . ARG A 1 87 ? 2.416 -11.57 6.508 1 98.06 87 ARG A CA 1
ATOM 648 C C . ARG A 1 87 ? 1.052 -11.117 7.016 1 98.06 87 ARG A C 1
ATOM 650 O O . ARG A 1 87 ? 0.258 -11.938 7.492 1 98.06 87 ARG A O 1
ATOM 657 N N . HIS A 1 88 ? 0.792 -9.852 6.91 1 98.06 88 HIS A N 1
ATOM 658 C CA . HIS A 1 88 ? -0.503 -9.328 7.328 1 98.06 88 HIS A CA 1
ATOM 659 C C . HIS A 1 88 ? -1.638 -9.969 6.539 1 98.06 88 HIS A C 1
ATOM 661 O O . HIS A 1 88 ? -2.664 -10.344 7.109 1 98.06 88 HIS A O 1
ATOM 667 N N . ALA A 1 89 ? -1.452 -10.125 5.246 1 98.31 89 ALA A N 1
ATOM 668 C CA . ALA A 1 89 ? -2.475 -10.672 4.355 1 98.31 89 ALA A CA 1
ATOM 669 C C . ALA A 1 89 ? -2.768 -12.133 4.688 1 98.31 89 ALA A C 1
ATOM 671 O O . ALA A 1 89 ? -3.869 -12.625 4.43 1 98.31 89 ALA A O 1
ATOM 672 N N . ALA A 1 90 ? -1.778 -12.773 5.266 1 98.44 90 ALA A N 1
ATOM 673 C CA . ALA A 1 90 ? -1.917 -14.203 5.531 1 98.44 90 ALA A CA 1
ATOM 674 C C . ALA A 1 90 ? -2.689 -14.445 6.824 1 98.44 90 ALA A C 1
ATOM 676 O O . ALA A 1 90 ? -3.111 -15.57 7.102 1 98.44 90 ALA A O 1
ATOM 677 N N . GLU A 1 91 ? -2.938 -13.445 7.617 1 97.88 91 GLU A N 1
ATOM 678 C CA . GLU A 1 91 ? -3.611 -13.578 8.906 1 97.88 91 GLU A CA 1
ATOM 679 C C . GLU A 1 91 ? -5.082 -13.945 8.727 1 97.88 91 GLU A C 1
ATOM 681 O O . GLU A 1 91 ? -5.691 -13.617 7.707 1 97.88 91 GLU A O 1
ATOM 686 N N . PRO A 1 92 ? -5.703 -14.578 9.719 1 97.31 92 PRO A N 1
ATOM 687 C CA . PRO A 1 92 ? -7.133 -14.898 9.672 1 97.31 92 PRO A CA 1
ATOM 688 C C . PRO A 1 92 ? -8.016 -13.656 9.594 1 97.31 92 PRO A C 1
ATOM 690 O O . PRO A 1 92 ? -7.695 -12.633 10.203 1 97.31 92 PRO A O 1
ATOM 693 N N . THR A 1 93 ? -8.969 -13.758 8.859 1 95.94 93 THR A N 1
ATOM 694 C CA . THR A 1 93 ? -10.047 -12.773 8.789 1 95.94 93 THR A CA 1
ATOM 695 C C . THR A 1 93 ? -11.406 -13.453 8.93 1 95.94 93 THR A C 1
ATOM 697 O O . THR A 1 93 ? -11.492 -14.68 8.984 1 95.94 93 THR A O 1
ATOM 700 N N . ALA A 1 94 ? -12.484 -12.711 9.016 1 94.44 94 ALA A N 1
ATOM 701 C CA . ALA A 1 94 ? -13.828 -13.281 9.086 1 94.44 94 ALA A CA 1
ATOM 702 C C . ALA A 1 94 ? -14.141 -14.117 7.852 1 94.44 94 ALA A C 1
ATOM 704 O O . ALA A 1 94 ? -14.805 -15.148 7.945 1 94.44 94 ALA A O 1
ATOM 705 N N . GLU A 1 95 ? -13.688 -13.602 6.629 1 91.56 95 GLU A N 1
ATOM 706 C CA . GLU A 1 95 ? -13.938 -14.281 5.363 1 91.56 95 GLU A CA 1
ATOM 707 C C . GLU A 1 95 ? -13.039 -15.5 5.203 1 91.56 95 GLU A C 1
ATOM 709 O O . GLU A 1 95 ? -13.367 -16.438 4.473 1 91.56 95 GLU A O 1
ATOM 714 N N . ARG A 1 96 ? -11.852 -15.469 5.887 1 96.06 96 ARG A N 1
ATOM 715 C CA . ARG A 1 96 ? -10.883 -16.562 5.879 1 96.06 96 ARG A CA 1
ATOM 716 C C . ARG A 1 96 ? -10.383 -16.859 7.289 1 96.06 96 ARG A C 1
ATOM 718 O O . ARG A 1 96 ? -9.227 -16.609 7.617 1 96.06 96 ARG A O 1
ATOM 725 N N . PRO A 1 97 ? -11.258 -17.484 8.062 1 95 97 PRO A N 1
ATOM 726 C CA . PRO A 1 97 ? -10.977 -17.609 9.492 1 95 97 PRO A CA 1
ATOM 727 C C . PRO A 1 97 ? -9.719 -18.422 9.781 1 95 97 PRO A C 1
ATOM 729 O O . PRO A 1 97 ? -9.117 -18.281 10.852 1 95 97 PRO A O 1
ATOM 732 N N . ASN A 1 98 ? -9.266 -19.25 8.875 1 96.06 98 ASN A N 1
ATOM 733 C CA . ASN A 1 98 ? -8.055 -20.047 9.07 1 96.06 98 ASN A CA 1
ATOM 734 C C . ASN A 1 98 ? -6.828 -19.344 8.484 1 96.06 98 ASN A C 1
ATOM 736 O O . ASN A 1 98 ? -5.738 -19.922 8.453 1 96.06 98 ASN A O 1
ATOM 740 N N . GLY A 1 99 ? -6.945 -18.172 8 1 98 99 GLY A N 1
ATOM 741 C CA . GLY A 1 99 ? -5.844 -17.469 7.355 1 98 99 GLY A CA 1
ATOM 742 C C . GLY A 1 99 ? -5.508 -18.016 5.984 1 98 99 GLY A C 1
ATOM 743 O O . GLY A 1 99 ? -6.344 -18.672 5.348 1 98 99 GLY A O 1
ATOM 744 N N . ALA A 1 100 ? -4.371 -17.641 5.484 1 98.62 100 ALA A N 1
ATOM 745 C CA . ALA A 1 100 ? -3.904 -18.078 4.172 1 98.62 100 ALA A CA 1
ATOM 746 C C . ALA A 1 100 ? -2.48 -18.625 4.246 1 98.62 100 ALA A C 1
ATOM 748 O O . ALA A 1 100 ? -1.741 -18.312 5.188 1 98.62 100 ALA A O 1
ATOM 749 N N . VAL A 1 101 ? -2.143 -19.422 3.316 1 98.69 101 VAL A N 1
ATOM 750 C CA . VAL A 1 101 ? -0.799 -19.984 3.197 1 98.69 101 VAL A CA 1
ATOM 751 C C . VAL A 1 101 ? 0.056 -19.094 2.305 1 98.69 101 VAL A C 1
ATOM 753 O O . VAL A 1 101 ? -0.38 -18.672 1.225 1 98.69 101 VAL A O 1
ATOM 756 N N . VAL A 1 102 ? 1.235 -18.812 2.723 1 98.81 102 VAL A N 1
ATOM 757 C CA . VAL A 1 102 ? 2.141 -17.984 1.921 1 98.81 102 VAL A CA 1
ATOM 758 C C . VAL A 1 102 ? 2.859 -18.875 0.898 1 98.81 102 VAL A C 1
ATOM 760 O O . VAL A 1 102 ? 3.596 -19.781 1.267 1 98.81 102 VAL A O 1
ATOM 763 N N . ALA A 1 103 ? 2.586 -18.625 -0.339 1 98.75 103 ALA A N 1
ATOM 764 C CA . ALA A 1 103 ? 3.365 -19.234 -1.411 1 98.75 103 ALA A CA 1
ATOM 765 C C . ALA A 1 103 ? 4.637 -18.438 -1.69 1 98.75 103 ALA A C 1
ATOM 767 O O . ALA A 1 103 ? 4.586 -17.219 -1.877 1 98.75 103 ALA A O 1
ATOM 768 N N . THR A 1 104 ? 5.762 -19.094 -1.735 1 98.56 104 THR A N 1
ATOM 769 C CA . THR A 1 104 ? 7.039 -18.391 -1.806 1 98.56 104 THR A CA 1
ATOM 770 C C . THR A 1 104 ? 8.078 -19.234 -2.525 1 98.56 104 THR A C 1
ATOM 772 O O . THR A 1 104 ? 8.023 -20.469 -2.484 1 98.56 104 THR A O 1
ATOM 775 N N . ALA A 1 105 ? 9.008 -18.547 -3.184 1 98.06 105 ALA A N 1
ATOM 776 C CA . ALA A 1 105 ? 10.188 -19.203 -3.746 1 98.06 105 ALA A CA 1
ATOM 777 C C . ALA A 1 105 ? 11.398 -19.016 -2.838 1 98.06 105 ALA A C 1
ATOM 779 O O . ALA A 1 105 ? 12.508 -19.438 -3.176 1 98.06 105 ALA A O 1
ATOM 780 N N . ALA A 1 106 ? 11.219 -18.328 -1.743 1 97.44 106 ALA A N 1
ATOM 781 C CA . ALA A 1 106 ? 12.266 -18.094 -0.752 1 97.44 106 ALA A CA 1
ATOM 782 C C . ALA A 1 106 ? 11.773 -18.438 0.654 1 97.44 106 ALA A C 1
ATOM 784 O O . ALA A 1 106 ? 11.68 -17.547 1.509 1 97.44 106 ALA A O 1
ATOM 785 N N . PRO A 1 107 ? 11.617 -19.734 0.921 1 97.31 107 PRO A N 1
ATOM 786 C CA . PRO A 1 107 ? 10.984 -20.125 2.184 1 97.31 107 PRO A CA 1
ATOM 787 C C . PRO A 1 107 ? 11.789 -19.688 3.406 1 97.31 107 PRO A C 1
ATOM 789 O O . PRO A 1 107 ? 11.227 -19.516 4.488 1 97.31 107 PRO A O 1
ATOM 792 N N . ASP A 1 108 ? 13.094 -19.391 3.293 1 96.19 108 ASP A N 1
ATOM 793 C CA . ASP A 1 108 ? 13.945 -19.031 4.418 1 96.19 108 ASP A CA 1
ATOM 794 C C . ASP A 1 108 ? 13.555 -17.688 5.004 1 96.19 108 ASP A C 1
ATOM 796 O O . ASP A 1 108 ? 13.766 -17.422 6.188 1 96.19 108 ASP A O 1
ATOM 800 N N . VAL A 1 109 ? 12.984 -16.875 4.211 1 95 109 VAL A N 1
ATOM 801 C CA . VAL A 1 109 ? 12.562 -15.547 4.656 1 95 109 VAL A CA 1
ATOM 802 C C . VAL A 1 109 ? 11.43 -15.68 5.672 1 95 109 VAL A C 1
ATOM 804 O O . VAL A 1 109 ? 11.266 -14.812 6.535 1 95 109 VAL A O 1
ATOM 807 N N . TRP A 1 110 ? 10.789 -16.75 5.637 1 97.5 110 TRP A N 1
ATOM 808 C CA . TRP A 1 110 ? 9.594 -16.906 6.457 1 97.5 110 TRP A CA 1
ATOM 809 C C . TRP A 1 110 ? 9.883 -17.812 7.656 1 97.5 110 TRP A C 1
ATOM 811 O O . TRP A 1 110 ? 8.984 -18.094 8.453 1 97.5 110 TRP A O 1
ATOM 821 N N . LYS A 1 111 ? 11.125 -18.234 7.703 1 96.31 111 LYS A N 1
ATOM 822 C CA . LYS A 1 111 ? 11.484 -19.078 8.844 1 96.31 111 LYS A CA 1
ATOM 823 C C . LYS A 1 111 ? 11.273 -18.344 10.164 1 96.31 111 LYS A C 1
ATOM 825 O O . LYS A 1 111 ? 11.688 -17.188 10.312 1 96.31 111 LYS A O 1
ATOM 830 N N . GLY A 1 112 ? 10.602 -19.016 11.164 1 94.62 112 GLY A N 1
ATOM 831 C CA . GLY A 1 112 ? 10.359 -18.438 12.477 1 94.62 112 GLY A CA 1
ATOM 832 C C . GLY A 1 112 ? 9.164 -17.5 12.508 1 94.62 112 GLY A C 1
ATOM 833 O O . GLY A 1 112 ? 8.797 -17 13.57 1 94.62 112 GLY A O 1
ATOM 834 N N . GLN A 1 113 ? 8.562 -17.266 11.359 1 94.94 113 GLN A N 1
ATOM 835 C CA . GLN A 1 113 ? 7.379 -16.422 11.289 1 94.94 113 GLN A CA 1
ATOM 836 C C . GLN A 1 113 ? 6.109 -17.234 11.523 1 94.94 113 GLN A C 1
ATOM 838 O O . GLN A 1 113 ? 6.07 -18.422 11.219 1 94.94 113 GLN A O 1
ATOM 843 N N . PRO A 1 114 ? 5.098 -16.641 12.102 1 94 114 PRO A N 1
ATOM 844 C CA . PRO A 1 114 ? 3.848 -17.328 12.422 1 94 114 PRO A CA 1
ATOM 845 C C . PRO A 1 114 ? 2.93 -17.469 11.211 1 94 114 PRO A C 1
ATOM 847 O O . PRO A 1 114 ? 1.765 -17.078 11.258 1 94 114 PRO A O 1
ATOM 850 N N . VAL A 1 115 ? 3.451 -18.016 10.102 1 97.5 115 VAL A N 1
ATOM 851 C CA . VAL A 1 115 ? 2.67 -18.25 8.891 1 97.5 115 VAL A CA 1
ATOM 852 C C . VAL A 1 115 ? 2.926 -19.656 8.375 1 97.5 115 VAL A C 1
ATOM 854 O O . VAL A 1 115 ? 3.996 -20.234 8.609 1 97.5 115 VAL A O 1
ATOM 857 N N . ARG A 1 116 ? 1.933 -20.219 7.715 1 98.06 116 ARG A N 1
ATOM 858 C CA . ARG A 1 116 ? 2.152 -21.438 6.922 1 98.06 116 ARG A CA 1
ATOM 859 C C . ARG A 1 116 ? 2.746 -21.094 5.559 1 98.06 116 ARG A C 1
ATOM 861 O O . ARG A 1 116 ? 2.436 -20.047 4.984 1 98.06 116 ARG A O 1
ATOM 868 N N . VAL A 1 117 ? 3.594 -22.078 5.066 1 98.31 117 VAL A N 1
ATOM 869 C CA . VAL A 1 117 ? 4.34 -21.75 3.855 1 98.31 117 VAL A CA 1
ATOM 870 C C . VAL A 1 117 ? 4.191 -22.891 2.84 1 98.31 117 VAL A C 1
ATOM 872 O O . VAL A 1 117 ? 4.242 -24.062 3.201 1 98.31 117 VAL A O 1
ATOM 875 N N . LEU A 1 118 ? 3.9 -22.516 1.655 1 98.38 118 LEU A N 1
ATOM 876 C CA . LEU A 1 118 ? 4.066 -23.391 0.5 1 98.38 118 LEU A CA 1
ATOM 877 C C . LEU A 1 118 ? 5.328 -23.031 -0.279 1 98.38 118 LEU A C 1
ATOM 879 O O . LEU A 1 118 ? 5.41 -21.938 -0.865 1 98.38 118 LEU A O 1
ATOM 883 N N . ASP A 1 119 ? 6.246 -23.922 -0.243 1 98.19 119 ASP A N 1
ATOM 884 C CA . ASP A 1 119 ? 7.516 -23.719 -0.93 1 98.19 119 ASP A CA 1
ATOM 885 C C . ASP A 1 119 ? 7.395 -24.031 -2.42 1 98.19 119 ASP A C 1
ATOM 887 O O . ASP A 1 119 ? 7.109 -25.172 -2.797 1 98.19 119 ASP A O 1
ATOM 891 N N . LEU A 1 120 ? 7.605 -22.984 -3.27 1 97.25 120 LEU A N 1
ATOM 892 C CA . LEU A 1 120 ? 7.527 -23.156 -4.715 1 97.25 120 LEU A CA 1
ATOM 893 C C . LEU A 1 120 ? 8.898 -23.484 -5.301 1 97.25 120 LEU A C 1
ATOM 895 O O . LEU A 1 120 ? 9.023 -23.734 -6.5 1 97.25 120 LEU A O 1
ATOM 899 N N . GLY A 1 121 ? 9.875 -23.672 -4.445 1 84.62 121 GLY A N 1
ATOM 900 C CA . GLY A 1 121 ? 11.219 -24 -4.898 1 84.62 121 GLY A CA 1
ATOM 901 C C . GLY A 1 121 ? 11.594 -23.328 -6.203 1 84.62 121 GLY A C 1
ATOM 902 O O . GLY A 1 121 ? 10.758 -22.672 -6.836 1 84.62 121 GLY A O 1
ATOM 903 N N . PRO A 1 122 ? 12.922 -23.109 -6.461 1 72.75 122 PRO A N 1
ATOM 904 C CA . PRO A 1 122 ? 13.289 -22.609 -7.789 1 72.75 122 PRO A CA 1
ATOM 905 C C . PRO A 1 122 ? 12.734 -23.484 -8.914 1 72.75 122 PRO A C 1
ATOM 907 O O . PRO A 1 122 ? 12.406 -24.641 -8.703 1 72.75 122 PRO A O 1
ATOM 910 N N . MET B 1 1 ? -9.414 23.047 -2.578 1 94.94 1 MET B N 1
ATOM 911 C CA . MET B 1 1 ? -7.965 22.844 -2.52 1 94.94 1 MET B CA 1
ATOM 912 C C . MET B 1 1 ? -7.621 21.469 -1.979 1 94.94 1 MET B C 1
ATOM 914 O O . MET B 1 1 ? -8.211 21.016 -0.998 1 94.94 1 MET B O 1
ATOM 918 N N . HIS B 1 2 ? -6.852 20.766 -2.68 1 97.56 2 HIS B N 1
ATOM 919 C CA . HIS B 1 2 ? -6.469 19.391 -2.338 1 97.56 2 HIS B CA 1
ATOM 920 C C . HIS B 1 2 ? -4.996 19.312 -1.951 1 97.56 2 HIS B C 1
ATOM 922 O O . HIS B 1 2 ? -4.129 19.797 -2.688 1 97.56 2 HIS B O 1
ATOM 928 N N . PHE B 1 3 ? -4.684 18.656 -0.773 1 98.44 3 PHE B N 1
ATOM 929 C CA . PHE B 1 3 ? -3.316 18.484 -0.292 1 98.44 3 PHE B CA 1
ATOM 930 C C . PHE B 1 3 ? -3.025 17.031 0.013 1 98.44 3 PHE B C 1
ATOM 932 O O . PHE B 1 3 ? -3.875 16.312 0.557 1 98.44 3 PHE B O 1
ATOM 939 N N . VAL B 1 4 ? -1.851 16.625 -0.287 1 98.75 4 VAL B N 1
ATOM 940 C CA . VAL B 1 4 ? -1.348 15.305 0.099 1 98.75 4 VAL B CA 1
ATOM 941 C C . VAL B 1 4 ? -0.199 15.461 1.094 1 98.75 4 VAL B C 1
ATOM 943 O O . VAL B 1 4 ? 0.782 16.156 0.813 1 98.75 4 VAL B O 1
ATOM 946 N N . LEU B 1 5 ? -0.359 14.891 2.232 1 98.56 5 LEU B N 1
ATOM 947 C CA . LEU B 1 5 ? 0.703 14.93 3.232 1 98.56 5 LEU B CA 1
ATOM 948 C C . LEU B 1 5 ? 1.756 13.859 2.941 1 98.56 5 LEU B C 1
ATOM 950 O O . LEU B 1 5 ? 1.431 12.68 2.818 1 98.56 5 LEU B O 1
ATOM 954 N N . ASP B 1 6 ? 3.02 14.312 2.777 1 98.5 6 ASP B N 1
ATOM 955 C CA . ASP B 1 6 ? 4.059 13.289 2.764 1 98.5 6 ASP B CA 1
ATOM 956 C C . ASP B 1 6 ? 4.453 12.891 4.184 1 98.5 6 ASP B C 1
ATOM 958 O O . ASP B 1 6 ? 3.932 13.43 5.156 1 98.5 6 ASP B O 1
ATOM 962 N N . GLU B 1 7 ? 5.328 11.906 4.285 1 98 7 GLU B N 1
ATOM 963 C CA . GLU B 1 7 ? 5.641 11.336 5.59 1 98 7 GLU B CA 1
ATOM 964 C C . GLU B 1 7 ? 6.27 12.383 6.512 1 98 7 GLU B C 1
ATOM 966 O O . GLU B 1 7 ? 6.047 12.359 7.723 1 98 7 GLU B O 1
ATOM 971 N N . THR B 1 8 ? 7.031 13.305 5.98 1 97.81 8 THR B N 1
ATOM 972 C CA . THR B 1 8 ? 7.68 14.305 6.82 1 97.81 8 THR B CA 1
ATOM 973 C C . THR B 1 8 ? 6.648 15.273 7.395 1 97.81 8 THR B C 1
ATOM 975 O O . THR B 1 8 ? 6.77 15.711 8.539 1 97.81 8 THR B O 1
ATOM 978 N N . ALA B 1 9 ? 5.691 15.641 6.586 1 98.19 9 ALA B N 1
ATOM 979 C CA . ALA B 1 9 ? 4.594 16.469 7.074 1 98.19 9 ALA B CA 1
ATOM 980 C C . ALA B 1 9 ? 3.828 15.773 8.188 1 98.19 9 ALA B C 1
ATOM 982 O O . ALA B 1 9 ? 3.439 16.406 9.18 1 98.19 9 ALA B O 1
ATOM 983 N N . MET B 1 10 ? 3.586 14.555 8.047 1 97.56 10 MET B N 1
ATOM 984 C CA . MET B 1 10 ? 2.848 13.781 9.039 1 97.56 10 MET B CA 1
ATOM 985 C C . MET B 1 10 ? 3.592 13.742 10.367 1 97.56 10 MET B C 1
ATOM 987 O O . MET B 1 10 ? 2.986 13.906 11.43 1 97.56 10 MET B O 1
ATOM 991 N N . VAL B 1 11 ? 4.906 13.531 10.289 1 97.19 11 VAL B N 1
ATOM 992 C CA . VAL B 1 11 ? 5.738 13.523 11.492 1 97.19 11 VAL B CA 1
ATOM 993 C C . VAL B 1 11 ? 5.738 14.914 12.133 1 97.19 11 VAL B C 1
ATOM 995 O O . VAL B 1 11 ? 5.586 15.047 13.344 1 97.19 11 VAL B O 1
ATOM 998 N N . ALA B 1 12 ? 5.875 15.891 11.281 1 96.81 12 ALA B N 1
ATOM 999 C CA . ALA B 1 12 ? 5.887 17.266 11.773 1 96.81 12 ALA B CA 1
ATOM 1000 C C . ALA B 1 12 ? 4.582 17.609 12.484 1 96.81 12 ALA B C 1
ATOM 1002 O O . ALA B 1 12 ? 4.59 18.266 13.531 1 96.81 12 ALA B O 1
ATOM 1003 N N . ALA B 1 13 ? 3.469 17.25 11.938 1 95.31 13 ALA B N 1
ATOM 1004 C CA . ALA B 1 13 ? 2.168 17.469 12.562 1 95.31 13 ALA B CA 1
ATOM 1005 C C . ALA B 1 13 ? 2.119 16.844 13.953 1 95.31 13 ALA B C 1
ATOM 1007 O O . ALA B 1 13 ? 1.631 17.453 14.898 1 95.31 13 ALA B O 1
ATOM 1008 N N . GLY B 1 14 ? 2.621 15.648 14.031 1 92.56 14 GLY B N 1
ATOM 1009 C CA . GLY B 1 14 ? 2.641 14.961 15.312 1 92.56 14 GLY B CA 1
ATOM 1010 C C . GLY B 1 14 ? 3.521 15.641 16.344 1 92.56 14 GLY B C 1
ATOM 1011 O O . GLY B 1 14 ? 3.33 15.461 17.547 1 92.56 14 GLY B O 1
ATOM 1012 N N . ARG B 1 15 ? 4.496 16.406 15.875 1 93.25 15 ARG B N 1
ATOM 1013 C CA . ARG B 1 15 ? 5.434 17.078 16.766 1 93.25 15 ARG B CA 1
ATOM 1014 C C . ARG B 1 15 ? 4.977 18.516 17.062 1 93.25 15 ARG B C 1
ATOM 1016 O O . ARG B 1 15 ? 5.703 19.281 17.688 1 93.25 15 ARG B O 1
ATOM 1023 N N . GLY B 1 16 ? 3.852 18.844 16.547 1 92.19 16 GLY B N 1
ATOM 1024 C CA . GLY B 1 16 ? 3.285 20.141 16.891 1 92.19 16 GLY B CA 1
ATOM 1025 C C . GLY B 1 16 ? 3.701 21.234 15.93 1 92.19 16 GLY B C 1
ATOM 1026 O O . GLY B 1 16 ? 3.812 22.406 16.312 1 92.19 16 GLY B O 1
ATOM 1027 N N . ASN B 1 17 ? 4.035 20.875 14.727 1 95.81 17 ASN B N 1
ATOM 1028 C CA . ASN B 1 17 ? 4.332 21.875 13.703 1 95.81 17 ASN B CA 1
ATOM 1029 C C . ASN B 1 17 ? 3.15 22.812 13.477 1 95.81 17 ASN B C 1
ATOM 1031 O O . ASN B 1 17 ? 2.051 22.375 13.148 1 95.81 17 ASN B O 1
ATOM 1035 N N . VAL B 1 18 ? 3.357 24.047 13.578 1 95.81 18 VAL B N 1
ATOM 1036 C CA . VAL B 1 18 ? 2.285 25.031 13.594 1 95.81 18 VAL B CA 1
ATOM 1037 C C . VAL B 1 18 ? 1.615 25.094 12.227 1 95.81 18 VAL B C 1
ATOM 1039 O O . VAL B 1 18 ? 0.386 25.125 12.125 1 95.81 18 VAL B O 1
ATOM 1042 N N . LEU B 1 19 ? 2.416 25.094 11.188 1 96.56 19 LEU B N 1
ATOM 1043 C CA . LEU B 1 19 ? 1.857 25.188 9.844 1 96.56 19 LEU B CA 1
ATOM 1044 C C . LEU B 1 19 ? 1.049 23.953 9.5 1 96.56 19 LEU B C 1
ATOM 1046 O O . LEU B 1 19 ? -0.017 24.047 8.883 1 96.56 19 LEU B O 1
ATOM 1050 N N . ALA B 1 20 ? 1.56 22.812 9.875 1 96.31 20 ALA B N 1
ATOM 1051 C CA . ALA B 1 20 ? 0.808 21.578 9.672 1 96.31 20 ALA B CA 1
ATOM 1052 C C . ALA B 1 20 ? -0.51 21.609 10.445 1 96.31 20 ALA B C 1
ATOM 1054 O O . ALA B 1 20 ? -1.553 21.219 9.914 1 96.31 20 ALA B O 1
ATOM 1055 N N . SER B 1 21 ? -0.466 22.062 11.688 1 94.56 21 SER B N 1
ATOM 1056 C CA . SER B 1 21 ? -1.661 22.156 12.523 1 94.56 21 SER B CA 1
ATOM 1057 C C . SER B 1 21 ? -2.693 23.094 11.898 1 94.56 21 SER B C 1
ATOM 1059 O O . SER B 1 21 ? -3.889 22.797 11.898 1 94.56 21 SER B O 1
ATOM 1061 N N . ARG B 1 22 ? -2.26 24.172 11.43 1 95.44 22 ARG B N 1
ATOM 1062 C CA . ARG B 1 22 ? -3.152 25.109 10.773 1 95.44 22 ARG B CA 1
ATOM 1063 C C . ARG B 1 22 ? -3.793 24.5 9.531 1 95.44 22 ARG B C 1
ATOM 1065 O O . ARG B 1 22 ? -4.988 24.672 9.289 1 95.44 22 ARG B O 1
ATOM 1072 N N . LEU B 1 23 ? -2.996 23.812 8.727 1 96.38 23 LEU B N 1
ATOM 1073 C CA . LEU B 1 23 ? -3.506 23.156 7.535 1 96.38 23 LEU B CA 1
ATOM 1074 C C . LEU B 1 23 ? -4.586 22.141 7.895 1 96.38 23 LEU B C 1
ATOM 1076 O O . LEU B 1 23 ? -5.648 22.109 7.266 1 96.38 23 LEU B O 1
ATOM 1080 N N . ILE B 1 24 ? -4.355 21.328 8.906 1 95.62 24 ILE B N 1
ATOM 1081 C CA . ILE B 1 24 ? -5.297 20.312 9.367 1 95.62 24 ILE B CA 1
ATOM 1082 C C . ILE B 1 24 ? -6.574 20.984 9.867 1 95.62 24 ILE B C 1
ATOM 1084 O O . ILE B 1 24 ? -7.68 20.547 9.547 1 95.62 24 ILE B O 1
ATOM 1088 N N . HIS B 1 25 ? -6.414 22.031 10.625 1 94.69 25 HIS B N 1
ATOM 1089 C CA . HIS B 1 25 ? -7.566 22.781 11.125 1 94.69 25 HIS B CA 1
ATOM 1090 C C . HIS B 1 25 ? -8.406 23.344 9.977 1 94.69 25 HIS B C 1
ATOM 1092 O O . HIS B 1 25 ? -9.633 23.234 10 1 94.69 25 HIS B O 1
ATOM 1098 N N . ARG B 1 26 ? -7.703 23.922 9.016 1 95.75 26 ARG B N 1
ATOM 1099 C CA . ARG B 1 26 ? -8.398 24.5 7.875 1 95.75 26 ARG B CA 1
ATOM 1100 C C . ARG B 1 26 ? -9.18 23.438 7.105 1 95.75 26 ARG B C 1
ATOM 1102 O O . ARG B 1 26 ? -10.336 23.641 6.742 1 95.75 26 ARG B O 1
ATOM 1109 N N . ALA B 1 27 ? -8.547 22.297 6.891 1 94.94 27 ALA B N 1
ATOM 1110 C CA . ALA B 1 27 ? -9.195 21.219 6.172 1 94.94 27 ALA B CA 1
ATOM 1111 C C . ALA B 1 27 ? -10.453 20.75 6.906 1 94.94 27 ALA B C 1
ATOM 1113 O O . ALA B 1 27 ? -11.414 20.297 6.277 1 94.94 27 ALA B O 1
ATOM 1114 N N . HIS B 1 28 ? -10.414 20.828 8.172 1 93.25 28 HIS B N 1
ATOM 1115 C CA . HIS B 1 28 ? -11.539 20.391 8.992 1 93.25 28 HIS B CA 1
ATOM 1116 C C . HIS B 1 28 ? -12.656 21.422 8.992 1 93.25 28 HIS B C 1
ATOM 1118 O O . HIS B 1 28 ? -13.836 21.078 9.008 1 93.25 28 HIS B O 1
ATOM 1124 N N . SER B 1 29 ? -12.344 22.656 8.938 1 94.44 29 SER B N 1
ATOM 1125 C CA . SER B 1 29 ? -13.312 23.703 9.242 1 94.44 29 SER B CA 1
ATOM 1126 C C . SER B 1 29 ? -13.789 24.406 7.969 1 94.44 29 SER B C 1
ATOM 1128 O O . SER B 1 29 ? -14.797 25.109 7.984 1 94.44 29 SER B O 1
ATOM 1130 N N . GLU B 1 30 ? -13.07 24.234 6.957 1 94.75 30 GLU B N 1
ATOM 1131 C CA . GLU B 1 30 ? -13.398 24.953 5.73 1 94.75 30 GLU B CA 1
ATOM 1132 C C . GLU B 1 30 ? -13.812 24 4.621 1 94.75 30 GLU B C 1
ATOM 1134 O O . GLU B 1 30 ? -13.078 23.047 4.305 1 94.75 30 GLU B O 1
ATOM 1139 N N . VAL B 1 31 ? -14.922 24.281 4.031 1 93.12 31 VAL B N 1
ATOM 1140 C CA . VAL B 1 31 ? -15.406 23.5 2.9 1 93.12 31 VAL B CA 1
ATOM 1141 C C . VAL B 1 31 ? -14.461 23.672 1.711 1 93.12 31 VAL B C 1
ATOM 1143 O O . VAL B 1 31 ? -13.977 24.766 1.451 1 93.12 31 VAL B O 1
ATOM 1146 N N . GLY B 1 32 ? -14.242 22.625 1.043 1 94.31 32 GLY B N 1
ATOM 1147 C CA . GLY B 1 32 ? -13.445 22.703 -0.172 1 94.31 32 GLY B CA 1
ATOM 1148 C C . GLY B 1 32 ? -11.969 22.438 0.059 1 94.31 32 GLY B C 1
ATOM 1149 O O . GLY B 1 32 ? -11.18 22.438 -0.886 1 94.31 32 GLY B O 1
ATOM 1150 N N . TRP B 1 33 ? -11.625 22.312 1.333 1 95.5 33 TRP B N 1
ATOM 1151 C CA . TRP B 1 33 ? -10.266 21.906 1.679 1 95.5 33 TRP B CA 1
ATOM 1152 C C . TRP B 1 33 ? -10.195 20.422 2.002 1 95.5 33 TRP B C 1
ATOM 1154 O O . TRP B 1 33 ? -10.906 19.938 2.883 1 95.5 33 TRP B O 1
ATOM 1164 N N . PHE B 1 34 ? -9.289 19.703 1.316 1 96.94 34 PHE B N 1
ATOM 1165 C CA . PHE B 1 34 ? -9.211 18.25 1.476 1 96.94 34 PHE B CA 1
ATOM 1166 C C . PHE B 1 34 ? -7.777 17.812 1.73 1 96.94 34 PHE B C 1
ATOM 1168 O O . PHE B 1 34 ? -6.855 18.25 1.039 1 96.94 34 PHE B O 1
ATOM 1175 N N . LEU B 1 35 ? -7.605 16.953 2.736 1 97.88 35 LEU B N 1
ATOM 1176 C CA . LEU B 1 35 ? -6.301 16.406 3.096 1 97.88 35 LEU B CA 1
ATOM 1177 C C . LEU B 1 35 ? -6.262 14.898 2.863 1 97.88 35 LEU B C 1
ATOM 1179 O O . LEU B 1 35 ? -7.172 14.18 3.283 1 97.88 35 LEU B O 1
ATOM 1183 N N . TYR B 1 36 ? -5.219 14.539 2.203 1 98.25 36 TYR B N 1
ATOM 1184 C CA . TYR B 1 36 ? -5.039 13.117 1.906 1 98.25 36 TYR B CA 1
ATOM 1185 C C . TYR B 1 36 ? -3.746 12.594 2.52 1 98.25 36 TYR B C 1
ATOM 1187 O O . TYR B 1 36 ? -2.74 13.305 2.57 1 98.25 36 TYR B O 1
ATOM 1195 N N . ALA B 1 37 ? -3.787 11.398 2.982 1 98.69 37 ALA B N 1
ATOM 1196 C CA . ALA B 1 37 ? -2.633 10.695 3.543 1 98.69 37 ALA B CA 1
ATOM 1197 C C . ALA B 1 37 ? -2.414 9.359 2.85 1 98.69 37 ALA B C 1
ATOM 1199 O O . ALA B 1 37 ? -3.094 8.375 3.156 1 98.69 37 ALA B O 1
ATOM 1200 N N . PRO B 1 38 ? -1.401 9.297 1.955 1 98.75 38 PRO B N 1
ATOM 1201 C CA . PRO B 1 38 ? -1.113 8.008 1.319 1 98.75 38 PRO B CA 1
ATOM 1202 C C . PRO B 1 38 ? -0.658 6.945 2.316 1 98.75 38 PRO B C 1
ATOM 1204 O O . PRO B 1 38 ? 0.115 7.242 3.23 1 98.75 38 PRO B O 1
ATOM 1207 N N . ALA B 1 39 ? -1.04 5.758 2.133 1 98.75 39 ALA B N 1
ATOM 1208 C CA . ALA B 1 39 ? -0.796 4.664 3.068 1 98.75 39 ALA B CA 1
ATOM 1209 C C . ALA B 1 39 ? 0.699 4.426 3.258 1 98.75 39 ALA B C 1
ATOM 1211 O O . ALA B 1 39 ? 1.162 4.199 4.379 1 98.75 39 ALA B O 1
ATOM 1212 N N . CYS B 1 40 ? 1.492 4.48 2.184 1 98.56 40 CYS B N 1
ATOM 1213 C CA . CYS B 1 40 ? 2.928 4.25 2.303 1 98.56 40 CYS B CA 1
ATOM 1214 C C . CYS B 1 40 ? 3.586 5.344 3.137 1 98.56 40 CYS B C 1
ATOM 1216 O O . CYS B 1 40 ? 4.531 5.078 3.881 1 98.56 40 CYS B O 1
ATOM 1218 N N . ALA B 1 41 ? 3.086 6.57 2.963 1 98.44 41 ALA B N 1
ATOM 1219 C CA . ALA B 1 41 ? 3.605 7.676 3.764 1 98.44 41 ALA B CA 1
ATOM 1220 C C . ALA B 1 41 ? 3.244 7.5 5.238 1 98.44 41 ALA B C 1
ATOM 1222 O O . ALA B 1 41 ? 4.039 7.832 6.121 1 98.44 41 ALA B O 1
ATOM 1223 N N . LEU B 1 42 ? 2.047 6.98 5.496 1 98.38 42 LEU B N 1
ATOM 1224 C CA . LEU B 1 42 ? 1.623 6.707 6.867 1 98.38 42 LEU B CA 1
ATOM 1225 C C . LEU B 1 42 ? 2.527 5.668 7.52 1 98.38 42 LEU B C 1
ATOM 1227 O O . LEU B 1 42 ? 2.93 5.828 8.672 1 98.38 42 LEU B O 1
ATOM 1231 N N . VAL B 1 43 ? 2.895 4.605 6.812 1 98.44 43 VAL B N 1
ATOM 1232 C CA . VAL B 1 43 ? 3.77 3.557 7.32 1 98.44 43 VAL B CA 1
ATOM 1233 C C . VAL B 1 43 ? 5.121 4.148 7.707 1 98.44 43 VAL B C 1
ATOM 1235 O O . VAL B 1 43 ? 5.613 3.922 8.812 1 98.44 43 VAL B O 1
ATOM 1238 N N . GLU B 1 44 ? 5.66 4.926 6.793 1 98.06 44 GLU B N 1
ATOM 1239 C CA . GLU B 1 44 ? 6.98 5.492 7.047 1 98.06 44 GLU B CA 1
ATOM 1240 C C . GLU B 1 44 ? 6.934 6.504 8.188 1 98.06 44 GLU B C 1
ATOM 1242 O O . GLU B 1 44 ? 7.855 6.57 9.008 1 98.06 44 GLU B O 1
ATOM 1247 N N . ALA B 1 45 ? 5.941 7.332 8.18 1 97.88 45 ALA B N 1
ATOM 1248 C CA . ALA B 1 45 ? 5.797 8.266 9.289 1 97.88 45 ALA B CA 1
ATOM 1249 C C . ALA B 1 45 ? 5.746 7.535 10.625 1 97.88 45 ALA B C 1
ATOM 1251 O O . ALA B 1 45 ? 6.371 7.965 11.602 1 97.88 45 ALA B O 1
ATOM 1252 N N . ASP B 1 46 ? 5.012 6.43 10.711 1 97.94 46 ASP B N 1
ATOM 1253 C CA . ASP B 1 46 ? 4.859 5.664 11.945 1 97.94 46 ASP B CA 1
ATOM 1254 C C . ASP B 1 46 ? 6.172 5 12.344 1 97.94 46 ASP B C 1
ATOM 1256 O O . ASP B 1 46 ? 6.465 4.855 13.531 1 97.94 46 ASP B O 1
ATOM 1260 N N . ARG B 1 47 ? 6.914 4.637 11.312 1 97.06 47 ARG B N 1
ATOM 1261 C CA . ARG B 1 47 ? 8.219 4.055 11.602 1 97.06 47 ARG B CA 1
ATOM 1262 C C . ARG B 1 47 ? 9.156 5.09 12.219 1 97.06 47 ARG B C 1
ATOM 1264 O O . ARG B 1 47 ? 10.016 4.746 13.031 1 97.06 47 ARG B O 1
ATOM 1271 N N . ILE B 1 48 ? 9.031 6.285 11.898 1 95.88 48 ILE B N 1
ATOM 1272 C CA . ILE B 1 48 ? 9.828 7.375 12.445 1 95.88 48 ILE B CA 1
ATOM 1273 C C . ILE B 1 48 ? 9.297 7.773 13.82 1 95.88 48 ILE B C 1
ATOM 1275 O O . ILE B 1 48 ? 10.062 7.953 14.766 1 95.88 48 ILE B O 1
ATOM 1279 N N . ARG B 1 49 ? 7.98 7.91 13.914 1 95.12 49 ARG B N 1
ATOM 1280 C CA . ARG B 1 49 ? 7.301 8.289 15.148 1 95.12 49 ARG B CA 1
ATOM 1281 C C . ARG B 1 49 ? 6.094 7.391 15.406 1 95.12 49 ARG B C 1
ATOM 1283 O O . ARG B 1 49 ? 4.992 7.668 14.93 1 95.12 49 ARG B O 1
ATOM 1290 N N . PRO B 1 50 ? 6.316 6.355 16.219 1 94.19 50 PRO B N 1
ATOM 1291 C CA . PRO B 1 50 ? 5.254 5.379 16.469 1 94.19 50 PRO B CA 1
ATOM 1292 C C . PRO B 1 50 ? 3.967 6.02 16.969 1 94.19 50 PRO B C 1
ATOM 1294 O O . PRO B 1 50 ? 4.016 6.891 17.844 1 94.19 50 PRO B O 1
ATOM 1297 N N . GLY B 1 51 ? 2.848 5.652 16.391 1 94.38 51 GLY B N 1
ATOM 1298 C CA . GLY B 1 51 ? 1.548 6.172 16.781 1 94.38 51 GLY B CA 1
ATOM 1299 C C . GLY B 1 51 ? 1.021 7.238 15.836 1 94.38 51 GLY B C 1
ATOM 1300 O O . GLY B 1 51 ? -0.151 7.613 15.906 1 94.38 51 GLY B O 1
ATOM 1301 N N . SER B 1 52 ? 1.832 7.754 14.891 1 94.75 52 SER B N 1
ATOM 1302 C CA . SER B 1 52 ? 1.467 8.82 13.961 1 94.75 52 SER B CA 1
ATOM 1303 C C . SER B 1 52 ? 0.327 8.383 13.047 1 94.75 52 SER B C 1
ATOM 1305 O O . SER B 1 52 ? -0.582 9.172 12.766 1 94.75 52 SER B O 1
ATOM 1307 N N . ALA B 1 53 ? 0.383 7.18 12.562 1 96.38 53 ALA B N 1
ATOM 1308 C CA . ALA B 1 53 ? -0.614 6.695 11.609 1 96.38 53 ALA B CA 1
ATOM 1309 C C . ALA B 1 53 ? -2.004 6.66 12.242 1 96.38 53 ALA B C 1
ATOM 1311 O O . ALA B 1 53 ? -2.963 7.184 11.672 1 96.38 53 ALA B O 1
ATOM 1312 N N . GLU B 1 54 ? -2.117 6.086 13.469 1 96 54 GLU B N 1
ATOM 1313 C CA . GLU B 1 54 ? -3.398 6.016 14.172 1 96 54 GLU B CA 1
ATOM 1314 C C . GLU B 1 54 ? -3.93 7.414 14.484 1 96 54 GLU B C 1
ATOM 1316 O O . GLU B 1 54 ? -5.125 7.676 14.328 1 96 54 GLU B O 1
ATOM 1321 N N . ARG B 1 55 ? -3.043 8.203 14.891 1 96 55 ARG B N 1
ATOM 1322 C CA . ARG B 1 55 ? -3.451 9.562 15.234 1 96 55 ARG B CA 1
ATOM 1323 C C . ARG B 1 55 ? -4.008 10.289 14.008 1 96 55 ARG B C 1
ATOM 1325 O O . ARG B 1 55 ? -5.09 10.875 14.07 1 96 55 ARG B O 1
ATOM 1332 N N . LEU B 1 56 ? -3.291 10.273 12.922 1 95.88 56 LEU B N 1
ATOM 1333 C CA . LEU B 1 56 ? -3.695 10.977 11.711 1 95.88 56 LEU B CA 1
ATOM 1334 C C . LEU B 1 56 ? -4.988 10.406 11.156 1 95.88 56 LEU B C 1
ATOM 1336 O O . LEU B 1 56 ? -5.863 11.148 10.703 1 95.88 56 LEU B O 1
ATOM 1340 N N . ALA B 1 57 ? -5.105 9.102 11.219 1 95.19 57 ALA B N 1
ATOM 1341 C CA . ALA B 1 57 ? -6.293 8.438 10.68 1 95.19 57 ALA B CA 1
ATOM 1342 C C . ALA B 1 57 ? -7.535 8.797 11.492 1 95.19 57 ALA B C 1
ATOM 1344 O O . ALA B 1 57 ? -8.656 8.688 10.992 1 95.19 57 ALA B O 1
ATOM 1345 N N . ALA B 1 58 ? -7.352 9.242 12.695 1 94.56 58 ALA B N 1
ATOM 1346 C CA . ALA B 1 58 ? -8.461 9.57 13.586 1 94.56 58 ALA B CA 1
ATOM 1347 C C . ALA B 1 58 ? -8.914 11.016 13.391 1 94.56 58 ALA B C 1
ATOM 1349 O O . ALA B 1 58 ? -9.969 11.414 13.883 1 94.56 58 ALA B O 1
ATOM 1350 N N . LEU B 1 59 ? -8.078 11.766 12.75 1 93.5 59 LEU B N 1
ATOM 1351 C CA . LEU B 1 59 ? -8.406 13.172 12.555 1 93.5 59 LEU B CA 1
ATOM 1352 C C . LEU B 1 59 ? -9.484 13.336 11.492 1 93.5 59 LEU B C 1
ATOM 1354 O O . LEU B 1 59 ? -9.398 12.742 10.414 1 93.5 59 LEU B O 1
ATOM 1358 N N . PRO B 1 60 ? -10.438 14.172 11.969 1 89.88 60 PRO B N 1
ATOM 1359 C CA . PRO B 1 60 ? -11.453 14.445 10.953 1 89.88 60 PRO B CA 1
ATOM 1360 C C . PRO B 1 60 ? -10.906 15.234 9.766 1 89.88 60 PRO B C 1
ATOM 1362 O O . PRO B 1 60 ? -9.969 16.016 9.922 1 89.88 60 PRO B O 1
ATOM 1365 N N . GLY B 1 61 ? -11.266 14.961 8.594 1 90.06 61 GLY B N 1
ATOM 1366 C CA . GLY B 1 61 ? -10.875 15.734 7.426 1 90.06 61 GLY B CA 1
ATOM 1367 C C . GLY B 1 61 ? -9.719 15.109 6.66 1 90.06 61 GLY B C 1
ATOM 1368 O O . GLY B 1 61 ? -9.312 15.633 5.617 1 90.06 61 GLY B O 1
ATOM 1369 N N . ILE B 1 62 ? -9.117 14.078 7.281 1 95.75 62 ILE B N 1
ATOM 1370 C CA . ILE B 1 62 ? -8.031 13.406 6.582 1 95.75 62 ILE B CA 1
ATOM 1371 C C . ILE B 1 62 ? -8.547 12.125 5.938 1 95.75 62 ILE B C 1
ATOM 1373 O O . ILE B 1 62 ? -9.156 11.289 6.605 1 95.75 62 ILE B O 1
ATOM 1377 N N . THR B 1 63 ? -8.383 11.992 4.68 1 97.12 63 THR B N 1
ATOM 1378 C CA . THR B 1 63 ? -8.719 10.781 3.945 1 97.12 63 THR B CA 1
ATOM 1379 C C . THR B 1 63 ? -7.473 9.961 3.652 1 97.12 63 THR B C 1
ATOM 1381 O O . THR B 1 63 ? -6.547 10.438 2.996 1 97.12 63 THR B O 1
ATOM 1384 N N . VAL B 1 64 ? -7.414 8.781 4.113 1 98.06 64 VAL B N 1
ATOM 1385 C CA . VAL B 1 64 ? -6.301 7.883 3.83 1 98.06 64 VAL B CA 1
ATOM 1386 C C . VAL B 1 64 ? -6.465 7.281 2.436 1 98.06 64 VAL B C 1
ATOM 1388 O O . VAL B 1 64 ? -7.539 6.789 2.088 1 98.06 64 VAL B O 1
ATOM 1391 N N . LEU B 1 65 ? -5.441 7.359 1.627 1 98.31 65 LEU B N 1
ATOM 1392 C CA . LEU B 1 65 ? -5.438 6.777 0.291 1 98.31 65 LEU B CA 1
ATOM 1393 C C . LEU B 1 65 ? -4.715 5.434 0.288 1 98.31 65 LEU B C 1
ATOM 1395 O O . LEU B 1 65 ? -3.523 5.359 0.599 1 98.31 65 LEU B O 1
ATOM 1399 N N . ASP B 1 66 ? -5.418 4.395 -0.109 1 98.62 66 ASP B N 1
ATOM 1400 C CA . ASP B 1 66 ? -4.844 3.053 -0.169 1 98.62 66 ASP B CA 1
ATOM 1401 C C . ASP B 1 66 ? -3.801 2.951 -1.281 1 98.62 66 ASP B C 1
ATOM 1403 O O . ASP B 1 66 ? -3.85 3.703 -2.256 1 98.62 66 ASP B O 1
ATOM 1407 N N . LEU B 1 67 ? -2.832 2.064 -1.054 1 98.62 67 LEU B N 1
ATOM 1408 C CA . LEU B 1 67 ? -2.047 1.604 -2.193 1 98.62 67 LEU B CA 1
ATOM 1409 C C . LEU B 1 67 ? -2.799 0.531 -2.973 1 98.62 67 LEU B C 1
ATOM 1411 O O . LEU B 1 67 ? -2.748 -0.649 -2.619 1 98.62 67 LEU B O 1
ATOM 1415 N N . ASP B 1 68 ? -3.494 0.94 -3.994 1 97.69 68 ASP B N 1
ATOM 1416 C CA . ASP B 1 68 ? -4.219 0.032 -4.879 1 97.69 68 ASP B CA 1
ATOM 1417 C C . ASP B 1 68 ? -3.389 -0.321 -6.109 1 97.69 68 ASP B C 1
ATOM 1419 O O . ASP B 1 68 ? -2.221 0.064 -6.207 1 97.69 68 ASP B O 1
ATOM 1423 N N . LEU B 1 69 ? -3.979 -1.063 -7.004 1 96.62 69 LEU B N 1
ATOM 1424 C CA . LEU B 1 69 ? -3.23 -1.59 -8.141 1 96.62 69 LEU B CA 1
ATOM 1425 C C . LEU B 1 69 ? -2.695 -0.457 -9.008 1 96.62 69 LEU B C 1
ATOM 1427 O O . LEU B 1 69 ? -1.511 -0.438 -9.352 1 96.62 69 LEU B O 1
ATOM 1431 N N . PRO B 1 70 ? -3.549 0.568 -9.391 1 96.06 70 PRO B N 1
ATOM 1432 C CA . PRO B 1 70 ? -3.004 1.657 -10.211 1 96.06 70 PRO B CA 1
ATOM 1433 C C . PRO B 1 70 ? -1.825 2.361 -9.539 1 96.06 70 PRO B C 1
ATOM 1435 O O . PRO B 1 70 ? -0.827 2.664 -10.195 1 96.06 70 PRO B O 1
ATOM 1438 N N . ALA B 1 71 ? -1.929 2.59 -8.242 1 97.69 71 ALA B N 1
ATOM 1439 C CA . ALA B 1 71 ? -0.836 3.229 -7.516 1 97.69 71 ALA B CA 1
ATOM 1440 C C . ALA B 1 71 ? 0.391 2.322 -7.465 1 97.69 71 ALA B C 1
ATOM 1442 O O . ALA B 1 71 ? 1.52 2.783 -7.652 1 97.69 71 ALA B O 1
ATOM 1443 N N . ALA B 1 72 ? 0.202 1.036 -7.199 1 97.94 72 ALA B N 1
ATOM 1444 C CA . ALA B 1 72 ? 1.298 0.072 -7.148 1 97.94 72 ALA B CA 1
ATOM 1445 C C . ALA B 1 72 ? 2.068 0.043 -8.461 1 97.94 72 ALA B C 1
ATOM 1447 O O . ALA B 1 72 ? 3.301 0.038 -8.469 1 97.94 72 ALA B O 1
ATOM 1448 N N . LEU B 1 73 ? 1.345 0.06 -9.586 1 96.25 73 LEU B N 1
ATOM 1449 C CA . LEU B 1 73 ? 1.975 0.023 -10.898 1 96.25 73 LEU B CA 1
ATOM 1450 C C . LEU B 1 73 ? 2.785 1.29 -11.148 1 96.25 73 LEU B C 1
ATOM 1452 O O . LEU B 1 73 ? 3.898 1.226 -11.68 1 96.25 73 LEU B O 1
ATOM 1456 N N . ALA B 1 74 ? 2.242 2.393 -10.758 1 95 74 ALA B N 1
ATOM 1457 C CA . ALA B 1 74 ? 2.924 3.674 -10.93 1 95 74 ALA B CA 1
ATOM 1458 C C . ALA B 1 74 ? 4.195 3.738 -10.094 1 95 74 ALA B C 1
ATOM 1460 O O . ALA B 1 74 ? 5.219 4.262 -10.539 1 95 74 ALA B O 1
ATOM 1461 N N . MET B 1 75 ? 4.105 3.143 -8.898 1 95 75 MET B N 1
ATOM 1462 C CA . MET B 1 75 ? 5.219 3.207 -7.957 1 95 75 MET B CA 1
ATOM 1463 C C . MET B 1 75 ? 6.336 2.254 -8.367 1 95 75 MET B C 1
ATOM 1465 O O . MET B 1 75 ? 7.5 2.473 -8.023 1 95 75 MET B O 1
ATOM 1469 N N . ALA B 1 76 ? 6.008 1.204 -8.992 1 94.69 76 ALA B N 1
ATOM 1470 C CA . ALA B 1 76 ? 6.984 0.171 -9.328 1 94.69 76 ALA B CA 1
ATOM 1471 C C . ALA B 1 76 ? 8.133 0.748 -10.141 1 94.69 76 ALA B C 1
ATOM 1473 O O . ALA B 1 76 ? 9.234 0.197 -10.148 1 94.69 76 ALA B O 1
ATOM 1474 N N . ARG B 1 77 ? 8.016 1.866 -10.766 1 91.12 77 ARG B N 1
ATOM 1475 C CA . ARG B 1 77 ? 9.031 2.498 -11.602 1 91.12 77 ARG B CA 1
ATOM 1476 C C . ARG B 1 77 ? 9.93 3.41 -10.773 1 91.12 77 ARG B C 1
ATOM 1478 O O . ARG B 1 77 ? 10.898 3.969 -11.297 1 91.12 77 ARG B O 1
ATOM 1485 N N . GLU B 1 78 ? 9.648 3.492 -9.492 1 91.25 78 GLU B N 1
ATOM 1486 C CA . GLU B 1 78 ? 10.383 4.379 -8.602 1 91.25 78 GLU B CA 1
ATOM 1487 C C . GLU B 1 78 ? 11.156 3.588 -7.551 1 91.25 78 GLU B C 1
ATOM 1489 O O . GLU B 1 78 ? 10.969 2.377 -7.418 1 91.25 78 GLU B O 1
ATOM 1494 N N . THR B 1 79 ? 12.008 4.273 -6.828 1 89.75 79 THR B N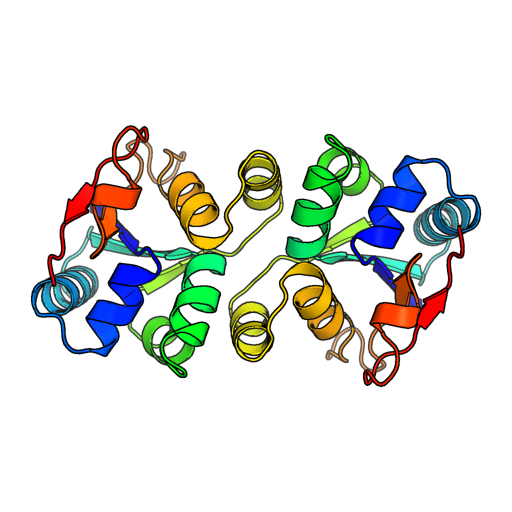 1
ATOM 1495 C CA . THR B 1 79 ? 12.891 3.58 -5.898 1 89.75 79 THR B CA 1
ATOM 1496 C C . THR B 1 79 ? 12.375 3.705 -4.465 1 89.75 79 THR B C 1
ATOM 1498 O O . THR B 1 79 ? 12.789 2.947 -3.586 1 89.75 79 THR B O 1
ATOM 1501 N N . SER B 1 80 ? 11.477 4.574 -4.223 1 94.62 80 SER B N 1
ATOM 1502 C CA . SER B 1 80 ? 11.008 4.836 -2.867 1 94.62 80 SER B CA 1
ATOM 1503 C C . SER B 1 80 ? 9.555 4.391 -2.688 1 94.62 80 SER B C 1
ATOM 1505 O O . SER B 1 80 ? 8.898 4 -3.654 1 94.62 80 SER B O 1
ATOM 1507 N N . TRP B 1 81 ? 9.164 4.355 -1.46 1 97.38 81 TRP B N 1
ATOM 1508 C CA . TRP B 1 81 ? 7.773 4.004 -1.178 1 97.38 81 TRP B CA 1
ATOM 1509 C C . TRP B 1 81 ? 6.957 5.246 -0.845 1 97.38 81 TRP B C 1
ATOM 1511 O O . TRP B 1 81 ? 6.133 5.688 -1.65 1 97.38 81 TRP B O 1
ATOM 1521 N N . ALA B 1 82 ? 7.273 5.945 0.229 1 97.62 82 ALA B N 1
ATOM 1522 C CA . ALA B 1 82 ? 6.484 7.082 0.691 1 97.62 82 ALA B CA 1
ATOM 1523 C C . ALA B 1 82 ? 6.5 8.211 -0.332 1 97.62 82 ALA B C 1
ATOM 1525 O O . ALA B 1 82 ? 5.445 8.664 -0.785 1 97.62 82 ALA B O 1
ATOM 1526 N N . PRO B 1 83 ? 7.688 8.633 -0.814 1 97.56 83 PRO B N 1
ATOM 1527 C CA . PRO B 1 83 ? 7.688 9.695 -1.826 1 97.56 83 PRO B CA 1
ATOM 1528 C C . PRO B 1 83 ? 6.98 9.281 -3.115 1 97.56 83 PRO B C 1
ATOM 1530 O O . PRO B 1 83 ? 6.273 10.086 -3.723 1 97.56 83 PRO B O 1
ATOM 1533 N N . ALA B 1 84 ? 7.152 8.055 -3.516 1 97.81 84 ALA B N 1
ATOM 1534 C CA . ALA B 1 84 ? 6.535 7.562 -4.746 1 97.81 84 ALA B CA 1
ATOM 1535 C C . ALA B 1 84 ? 5.012 7.578 -4.641 1 97.81 84 ALA B C 1
ATOM 1537 O O . ALA B 1 84 ? 4.324 8.023 -5.562 1 97.81 84 ALA B O 1
ATOM 1538 N N . HIS B 1 85 ? 4.477 7.062 -3.51 1 98.69 85 HIS B N 1
ATOM 1539 C CA . HIS B 1 85 ? 3.029 7.051 -3.334 1 98.69 85 HIS B CA 1
ATOM 1540 C C . HIS B 1 85 ? 2.473 8.469 -3.242 1 98.69 85 HIS B C 1
ATOM 1542 O O . HIS B 1 85 ? 1.395 8.75 -3.77 1 98.69 85 HIS B O 1
ATOM 1548 N N . THR B 1 86 ? 3.232 9.297 -2.623 1 98.69 86 THR B N 1
ATOM 1549 C CA . THR B 1 86 ? 2.824 10.695 -2.496 1 98.69 86 THR B CA 1
ATOM 1550 C C . THR B 1 86 ? 2.768 11.367 -3.863 1 98.69 86 THR B C 1
ATOM 1552 O O . THR B 1 86 ? 1.803 12.07 -4.176 1 98.69 86 THR B O 1
ATOM 1555 N N . ARG B 1 87 ? 3.748 11.125 -4.633 1 98.06 87 ARG B N 1
ATOM 1556 C CA . ARG B 1 87 ? 3.785 11.703 -5.973 1 98.06 87 ARG B CA 1
ATOM 1557 C C . ARG B 1 87 ? 2.604 11.227 -6.809 1 98.06 87 ARG B C 1
ATOM 1559 O O . ARG B 1 87 ? 1.938 12.023 -7.469 1 98.06 87 ARG B O 1
ATOM 1566 N N . HIS B 1 88 ? 2.355 9.953 -6.777 1 98.06 88 HIS B N 1
ATOM 1567 C CA . HIS B 1 88 ? 1.217 9.406 -7.508 1 98.06 88 HIS B CA 1
ATOM 1568 C C . HIS B 1 88 ? -0.093 10.023 -7.031 1 98.06 88 HIS B C 1
ATOM 1570 O O . HIS B 1 88 ? -0.945 10.383 -7.848 1 98.06 88 HIS B O 1
ATOM 1576 N N . ALA B 1 89 ? -0.242 10.18 -5.73 1 98.31 89 ALA B N 1
ATOM 1577 C CA . ALA B 1 89 ? -1.466 10.703 -5.133 1 98.31 89 ALA B CA 1
ATOM 1578 C C . ALA B 1 89 ? -1.692 12.156 -5.531 1 98.31 89 ALA B C 1
ATOM 1580 O O . ALA B 1 89 ? -2.83 12.633 -5.562 1 98.31 89 ALA B O 1
ATOM 1581 N N . ALA B 1 90 ? -0.604 12.82 -5.844 1 98.44 90 ALA B N 1
ATOM 1582 C CA . ALA B 1 90 ? -0.696 14.25 -6.145 1 98.44 90 ALA B CA 1
ATOM 1583 C C . ALA B 1 90 ? -1.117 14.477 -7.594 1 98.44 90 ALA B C 1
ATOM 1585 O O . ALA B 1 90 ? -1.475 15.594 -7.973 1 98.44 90 ALA B O 1
ATOM 1586 N N . GLU B 1 91 ? -1.142 13.477 -8.414 1 97.88 91 GLU B N 1
ATOM 1587 C CA . GLU B 1 91 ? -1.47 13.586 -9.836 1 97.88 91 GLU B CA 1
ATOM 1588 C C . GLU B 1 91 ? -2.941 13.938 -10.031 1 97.88 91 GLU B C 1
ATOM 1590 O O . GLU B 1 91 ? -3.785 13.602 -9.195 1 97.88 91 GLU B O 1
ATOM 1595 N N . PRO B 1 92 ? -3.297 14.57 -11.148 1 97.25 92 PRO B N 1
ATOM 1596 C CA . PRO B 1 92 ? -4.695 14.867 -11.469 1 97.25 92 PRO B CA 1
ATOM 1597 C C . PRO B 1 92 ? -5.547 13.609 -11.617 1 97.25 92 PRO B C 1
ATOM 1599 O O . PRO B 1 92 ? -5.07 12.594 -12.117 1 97.25 92 PRO B O 1
ATOM 1602 N N . THR B 1 93 ? -6.664 13.688 -11.141 1 95.81 93 THR B N 1
ATOM 1603 C CA . THR B 1 93 ? -7.707 12.688 -11.344 1 95.81 93 THR B CA 1
ATOM 1604 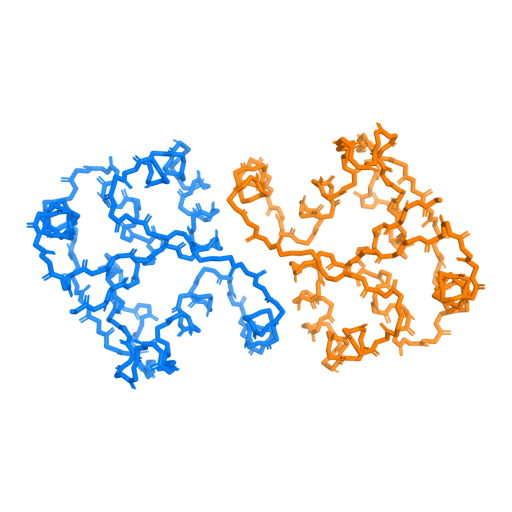C C . THR B 1 93 ? -9 13.344 -11.828 1 95.81 93 THR B C 1
ATOM 1606 O O . THR B 1 93 ? -9.086 14.57 -11.906 1 95.81 93 THR B O 1
ATOM 1609 N N . ALA B 1 94 ? -10 12.602 -12.188 1 94.31 94 ALA B N 1
ATOM 1610 C CA . ALA B 1 94 ? -11.289 13.148 -12.602 1 94.31 94 ALA B CA 1
ATOM 1611 C C . ALA B 1 94 ? -11.922 13.977 -11.484 1 94.31 94 ALA B C 1
ATOM 1613 O O . ALA B 1 94 ? -12.555 15 -11.742 1 94.31 94 ALA B O 1
ATOM 1614 N N . GLU B 1 95 ? -11.797 13.453 -10.18 1 91.38 95 GLU B N 1
ATOM 1615 C CA . GLU B 1 95 ? -12.367 14.125 -9.016 1 91.38 95 GLU B CA 1
ATOM 1616 C C . GLU B 1 95 ? -11.555 15.359 -8.641 1 91.38 95 GLU B C 1
ATOM 1618 O O . GLU B 1 95 ? -12.078 16.297 -8.031 1 91.38 95 GLU B O 1
ATOM 1623 N N . ARG B 1 96 ? -10.234 15.344 -9 1 95.94 96 ARG B N 1
ATOM 1624 C CA . ARG B 1 96 ? -9.312 16.453 -8.75 1 95.94 96 ARG B CA 1
ATOM 1625 C C . ARG B 1 96 ? -8.484 16.766 -9.984 1 95.94 96 ARG B C 1
ATOM 1627 O O . ARG B 1 96 ? -7.273 16.516 -10.008 1 95.94 96 ARG B O 1
ATOM 1634 N N . PRO B 1 97 ? -9.148 17.391 -10.961 1 94.94 97 PRO B N 1
ATOM 1635 C CA . PRO B 1 97 ? -8.516 17.516 -12.273 1 94.94 97 PRO B CA 1
ATOM 1636 C C . PRO B 1 97 ? -7.234 18.344 -12.227 1 94.94 97 PRO B C 1
ATOM 1638 O O . PRO B 1 97 ? -6.379 18.219 -13.109 1 94.94 97 PRO B O 1
ATOM 1641 N N . ASN B 1 98 ? -7.035 19.172 -11.25 1 96 98 ASN B N 1
ATOM 1642 C CA . ASN B 1 98 ? -5.832 19.984 -11.133 1 96 98 ASN B CA 1
ATOM 1643 C C . ASN B 1 98 ? -4.781 19.312 -10.258 1 96 98 ASN B C 1
ATOM 1645 O O . ASN B 1 98 ? -3.74 19.906 -9.961 1 96 98 ASN B O 1
ATOM 1649 N N . GLY B 1 99 ? -5.008 18.125 -9.812 1 97.94 99 GLY B N 1
ATOM 1650 C CA . GLY B 1 99 ? -4.102 17.453 -8.906 1 97.94 99 GLY B CA 1
ATOM 1651 C C . GLY B 1 99 ? -4.133 18 -7.496 1 97.94 99 GLY B C 1
ATOM 1652 O O . GLY B 1 99 ? -5.105 18.656 -7.102 1 97.94 99 GLY B O 1
ATOM 1653 N N . ALA B 1 100 ? -3.166 17.625 -6.727 1 98.62 100 ALA B N 1
ATOM 1654 C CA . ALA B 1 100 ? -3.057 18.078 -5.34 1 98.62 100 ALA B CA 1
ATOM 1655 C C . ALA B 1 100 ? -1.671 18.656 -5.055 1 98.62 100 ALA B C 1
ATOM 1657 O O . ALA B 1 100 ? -0.715 18.375 -5.781 1 98.62 100 ALA B O 1
ATOM 1658 N N . VAL B 1 101 ? -1.59 19.469 -4.07 1 98.62 101 VAL B N 1
ATOM 1659 C CA . VAL B 1 101 ? -0.333 20.047 -3.615 1 98.62 101 VAL B CA 1
ATOM 1660 C C . VAL B 1 101 ? 0.288 19.172 -2.535 1 98.62 101 VAL B C 1
ATOM 1662 O O . VAL B 1 101 ? -0.396 18.75 -1.598 1 98.62 101 VAL B O 1
ATOM 1665 N N . VAL B 1 102 ? 1.548 18.891 -2.643 1 98.81 102 VAL B N 1
ATOM 1666 C CA . VAL B 1 102 ? 2.238 18.094 -1.635 1 98.81 102 VAL B CA 1
ATOM 1667 C C . VAL B 1 102 ? 2.656 18.984 -0.467 1 98.81 102 VAL B C 1
ATOM 1669 O O . VAL B 1 102 ? 3.443 19.922 -0.641 1 98.81 102 VAL B O 1
ATOM 1672 N N . ALA B 1 103 ? 2.084 18.734 0.659 1 98.75 103 ALA B N 1
ATOM 1673 C CA . ALA B 1 103 ? 2.553 19.359 1.892 1 98.75 103 ALA B CA 1
ATOM 1674 C C . ALA B 1 103 ? 3.727 18.594 2.486 1 98.75 103 ALA B C 1
ATOM 1676 O O . ALA B 1 103 ? 3.652 17.375 2.662 1 98.75 103 ALA B O 1
ATOM 1677 N N . THR B 1 104 ? 4.797 19.266 2.812 1 98.62 104 THR B N 1
ATOM 1678 C CA . THR B 1 104 ? 6.027 18.594 3.207 1 98.62 104 THR B CA 1
ATOM 1679 C C . THR B 1 104 ? 6.836 19.453 4.168 1 98.62 104 THR B C 1
ATOM 1681 O O . THR B 1 104 ? 6.766 20.688 4.109 1 98.62 104 THR B O 1
ATOM 1684 N N . ALA B 1 105 ? 7.586 18.781 5.031 1 98.06 105 ALA B N 1
ATOM 1685 C CA . ALA B 1 105 ? 8.57 19.453 5.875 1 98.06 105 ALA B CA 1
ATOM 1686 C C . ALA B 1 105 ? 9.977 19.297 5.305 1 98.06 105 ALA B C 1
ATOM 1688 O O . ALA B 1 105 ? 10.953 19.75 5.918 1 98.06 105 ALA B O 1
ATOM 1689 N N . ALA B 1 106 ? 10.094 18.625 4.215 1 97.5 106 ALA B N 1
ATOM 1690 C CA . ALA B 1 106 ? 11.359 18.406 3.52 1 97.5 106 ALA B CA 1
ATOM 1691 C C . ALA B 1 106 ? 11.234 18.734 2.035 1 97.5 106 ALA B C 1
ATOM 1693 O O . ALA B 1 106 ? 11.375 17.859 1.185 1 97.5 106 ALA B O 1
ATOM 1694 N N . PRO B 1 107 ? 11.125 20.031 1.719 1 97.31 107 PRO B N 1
ATOM 1695 C CA . PRO B 1 107 ? 10.82 20.422 0.338 1 97.31 107 PRO B CA 1
ATOM 1696 C C . PRO B 1 107 ? 11.914 20 -0.643 1 97.31 107 PRO B C 1
ATOM 1698 O O . PRO B 1 107 ? 11.641 19.828 -1.834 1 97.31 107 PRO B O 1
ATOM 1701 N N . ASP B 1 108 ? 13.156 19.734 -0.2 1 96.25 108 ASP B N 1
ATOM 1702 C CA . ASP B 1 108 ? 14.281 19.406 -1.073 1 96.25 108 ASP B CA 1
ATOM 1703 C C . ASP B 1 108 ? 14.07 18.047 -1.731 1 96.25 108 ASP B C 1
ATOM 1705 O O . ASP B 1 108 ? 14.578 17.781 -2.826 1 96.25 108 ASP B O 1
ATOM 1709 N N . VAL B 1 109 ? 13.344 17.203 -1.106 1 95 109 VAL B N 1
ATOM 1710 C CA . VAL B 1 109 ? 13.07 15.875 -1.636 1 95 109 VAL B CA 1
ATOM 1711 C C . VAL B 1 109 ? 12.234 15.984 -2.908 1 95 109 VAL B C 1
ATOM 1713 O O . VAL B 1 109 ? 12.312 15.117 -3.785 1 95 109 VAL B O 1
ATOM 1716 N N . TRP B 1 110 ? 11.578 17.047 -3.031 1 97.5 110 TRP B N 1
ATOM 1717 C CA . TRP B 1 110 ? 10.625 17.188 -4.125 1 97.5 110 TRP B CA 1
ATOM 1718 C C . TRP B 1 110 ? 11.18 18.109 -5.215 1 97.5 110 TRP B C 1
ATOM 1720 O O . TRP B 1 110 ? 10.5 18.375 -6.215 1 97.5 110 TRP B O 1
ATOM 1730 N N . LYS B 1 111 ? 12.383 18.547 -4.961 1 96.31 111 LYS B N 1
ATOM 1731 C CA . LYS B 1 111 ? 12.992 19.406 -5.973 1 96.31 111 LYS B CA 1
ATOM 1732 C C . LYS B 1 111 ? 13.141 18.672 -7.301 1 96.31 111 LYS B C 1
ATOM 1734 O O . LYS B 1 111 ? 13.602 17.531 -7.34 1 96.31 111 LYS B O 1
ATOM 1739 N N . GLY B 1 112 ? 12.727 19.328 -8.445 1 94.56 112 GLY B N 1
ATOM 1740 C CA . GLY B 1 112 ? 12.844 18.734 -9.773 1 94.56 112 GLY B CA 1
ATOM 1741 C C . GLY B 1 112 ? 11.711 17.781 -10.102 1 94.56 112 GLY B C 1
ATOM 1742 O O . GLY B 1 112 ? 11.633 17.281 -11.227 1 94.56 112 GLY B O 1
ATOM 1743 N N . GLN B 1 113 ? 10.852 17.516 -9.141 1 94.88 113 GLN B N 1
ATOM 1744 C CA . GLN B 1 113 ? 9.703 16.656 -9.375 1 94.88 113 GLN B CA 1
ATOM 1745 C C . GLN B 1 113 ? 8.516 17.438 -9.914 1 94.88 113 GLN B C 1
ATOM 1747 O O . GLN B 1 113 ? 8.383 18.641 -9.641 1 94.88 113 GLN B O 1
ATOM 1752 N N . PRO B 1 114 ? 7.695 16.828 -10.727 1 93.75 114 PRO B N 1
ATOM 1753 C CA . PRO B 1 114 ? 6.551 17.484 -11.359 1 93.75 114 PRO B CA 1
ATOM 1754 C C . PRO B 1 114 ? 5.352 17.609 -10.414 1 93.75 114 PRO B C 1
ATOM 1756 O O . PRO B 1 114 ? 4.25 17.188 -10.758 1 93.75 114 PRO B O 1
ATOM 1759 N N . VAL B 1 115 ? 5.574 18.156 -9.211 1 97.44 115 VAL B N 1
ATOM 1760 C CA . VAL B 1 115 ? 4.508 18.375 -8.234 1 97.44 115 VAL B CA 1
ATOM 1761 C C . VAL B 1 115 ? 4.602 19.781 -7.672 1 97.44 115 VAL B C 1
ATOM 1763 O O . VAL B 1 115 ? 5.684 20.375 -7.625 1 97.44 115 VAL B O 1
ATOM 1766 N N . ARG B 1 116 ? 3.459 20.344 -7.297 1 98.06 116 ARG B N 1
ATOM 1767 C CA . ARG B 1 116 ? 3.451 21.547 -6.48 1 98.06 116 ARG B CA 1
ATOM 1768 C C . ARG B 1 116 ? 3.688 21.219 -5.012 1 98.06 116 ARG B C 1
ATOM 1770 O O . ARG B 1 116 ? 3.256 20.172 -4.527 1 98.06 116 ARG B O 1
ATOM 1777 N N . VAL B 1 117 ? 4.371 22.234 -4.324 1 98.31 117 VAL B N 1
ATOM 1778 C CA . VAL B 1 117 ? 4.797 21.922 -2.965 1 98.31 117 VAL B CA 1
ATOM 1779 C C . VAL B 1 117 ? 4.375 23.047 -2.02 1 98.31 117 VAL B C 1
ATOM 1781 O O . VAL B 1 117 ? 4.488 24.219 -2.361 1 98.31 117 VAL B O 1
ATOM 1784 N N . LEU B 1 118 ? 3.791 22.656 -0.95 1 98.38 118 LEU B N 1
ATOM 1785 C CA . LEU B 1 118 ? 3.639 23.531 0.206 1 98.38 118 LEU B CA 1
ATOM 1786 C C . LEU B 1 118 ? 4.664 23.203 1.282 1 98.38 118 LEU B C 1
ATOM 1788 O O . LEU B 1 118 ? 4.617 22.109 1.877 1 98.38 118 LEU B O 1
ATOM 1792 N N . ASP B 1 119 ? 5.547 24.109 1.474 1 98.19 119 ASP B N 1
ATOM 1793 C CA . ASP B 1 119 ? 6.605 23.922 2.465 1 98.19 119 ASP B CA 1
ATOM 1794 C C . ASP B 1 119 ? 6.098 24.234 3.871 1 98.19 119 ASP B C 1
ATOM 1796 O O . ASP B 1 119 ? 5.707 25.375 4.16 1 98.19 119 ASP B O 1
ATOM 1800 N N . LEU B 1 120 ? 6.098 23.188 4.758 1 97.31 120 LEU B N 1
ATOM 1801 C CA . LEU B 1 120 ? 5.633 23.359 6.129 1 97.31 120 LEU B CA 1
ATOM 1802 C C . LEU B 1 120 ? 6.789 23.734 7.051 1 97.31 120 LEU B C 1
ATOM 1804 O O . LEU B 1 120 ? 6.574 24.078 8.219 1 97.31 120 LEU B O 1
ATOM 1808 N N . GLY B 1 121 ? 7.965 23.891 6.488 1 85.06 121 GLY B N 1
ATOM 1809 C CA . GLY B 1 121 ? 9.117 24.266 7.293 1 85.06 121 GLY B CA 1
ATOM 1810 C C . GLY B 1 121 ? 9.227 23.469 8.586 1 85.06 121 GLY B C 1
ATOM 1811 O O . GLY B 1 121 ? 8.328 22.703 8.922 1 85.06 121 GLY B O 1
ATOM 1812 N N . PRO B 1 122 ? 10.477 23.359 9.156 1 73.5 122 PRO B N 1
ATOM 1813 C CA . PRO B 1 122 ? 10.57 22.734 10.477 1 73.5 122 PRO B CA 1
ATOM 1814 C C . PRO B 1 122 ? 9.688 23.406 11.523 1 73.5 122 PRO B C 1
ATOM 1816 O O . PRO B 1 122 ? 9.312 24.562 11.359 1 73.5 122 PRO B O 1
#

Secondary structure (DSSP, 8-state):
-EEEE-HHHHHHHHTT-HHHHHHHHHHHHSTT-EEEEEHHHHHHHHHHSTTHHHHHHHSTTEEEEPB-HHHHHHHTTSS-SHHHHHHHHHS--SSSTT--EEEES-GGGGTTSSSEEEE---/-EEEE-HHHHHHHHTT-HHHHHHHHHHHHSTT-EEEEEHHHHHHHHHHSTTHHHHHHHSTTEEEEPB-HHHHHHHTTSS-SHHHHHHHHHS--SSSTT--EEEES-GGGGTTSSSEEEE---

Organism: NCBI:txid40318

Radius of gyration: 18.93 Å; Cα contacts (8 Å, |Δi|>4): 487; chains: 2; bounding box: 30×50×33 Å

Sequence (244 aa):
MHFVLDETAMVAAGRGNVLASRLIHRAHSEVGWFLYAPACALVEADRIRPGSAERLAALPGITVLDLDLPAALAMARETSWAPAHTRHAAEPTAERPNGAVVATAAPDVWKGQPVRVLDLGPMHFVLDETAMVAAGRGNVLASRLIHRAHSEVGWFLYAPACALVEADRIRPGSAERLAALPGITVLDLDLPAALAMARETSWAPAHTRHAAEPTAERPNGAVVATAAPDVWKGQPVRVLDLGP